Protein AF-A0A0M2U2E8-F1 (afdb_monomer_lite)

pLDDT: mean 71.34, std 23.92, range [21.98, 98.0]

Radius of gyration: 24.18 Å; chains: 1; bounding box: 67×65×49 Å

Structure (mmCIF, N/CA/C/O backbone):
data_AF-A0A0M2U2E8-F1
#
_entry.id   AF-A0A0M2U2E8-F1
#
loop_
_atom_site.group_PDB
_atom_site.id
_atom_site.type_symbol
_atom_site.label_atom_id
_atom_site.label_alt_id
_atom_site.label_comp_id
_atom_site.label_asym_id
_atom_site.label_entity_id
_atom_site.label_seq_id
_atom_site.pdbx_PDB_ins_code
_atom_site.Cartn_x
_atom_site.Cartn_y
_atom_site.Cartn_z
_atom_site.occupancy
_atom_site.B_iso_or_equiv
_atom_site.auth_seq_id
_atom_site.auth_comp_id
_atom_site.auth_asym_id
_atom_site.auth_atom_id
_atom_site.pdbx_PDB_model_num
ATOM 1 N N . MET A 1 1 ? -18.098 -12.322 14.759 1.00 92.44 1 MET A N 1
ATOM 2 C CA . MET A 1 1 ? -17.578 -11.294 15.697 1.00 92.44 1 MET A CA 1
ATOM 3 C C . MET A 1 1 ? -18.062 -11.499 17.134 1.00 92.44 1 MET A C 1
ATOM 5 O O . MET A 1 1 ? -17.217 -11.804 17.961 1.00 92.44 1 MET A O 1
ATOM 9 N N . LYS A 1 2 ? -19.374 -11.442 17.448 1.00 94.94 2 LYS A N 1
ATOM 10 C CA . LYS A 1 2 ? -19.912 -11.640 18.824 1.00 94.94 2 LYS A CA 1
ATOM 11 C C . LYS A 1 2 ? -19.357 -12.870 19.557 1.00 94.94 2 LYS A C 1
ATOM 13 O O . LYS A 1 2 ? -18.902 -12.754 20.687 1.00 94.94 2 LYS A O 1
ATOM 18 N N . PHE A 1 3 ? -19.341 -14.028 18.894 1.00 97.19 3 PHE A N 1
ATOM 19 C CA . PHE A 1 3 ? -18.755 -15.254 19.447 1.00 97.19 3 PHE A CA 1
ATOM 20 C C . PHE A 1 3 ? -17.289 -15.059 19.867 1.00 97.19 3 PHE A C 1
ATOM 22 O O . PHE A 1 3 ? -16.916 -15.429 20.974 1.00 97.19 3 PHE A O 1
ATOM 29 N N . LEU A 1 4 ? -16.474 -14.428 19.015 1.00 97.06 4 LEU A N 1
ATOM 30 C CA . LEU A 1 4 ? -15.054 -14.200 19.290 1.00 97.06 4 LEU A CA 1
ATOM 31 C C . LEU A 1 4 ? -14.836 -13.182 20.418 1.00 97.06 4 LEU A C 1
ATOM 33 O O . LEU A 1 4 ? -13.983 -13.385 21.278 1.00 97.06 4 LEU A O 1
ATOM 37 N N . TYR A 1 5 ? -15.648 -12.126 20.452 1.00 95.75 5 TYR A N 1
ATOM 38 C CA . TYR A 1 5 ? -15.631 -11.136 21.526 1.00 95.75 5 TYR A CA 1
ATOM 39 C C . TYR A 1 5 ? -15.972 -11.771 22.884 1.00 95.75 5 TYR A C 1
ATOM 41 O O . TYR A 1 5 ? -15.207 -11.642 23.836 1.00 95.75 5 TYR A O 1
ATOM 49 N N . ASN A 1 6 ? -17.069 -12.531 22.959 1.00 95.62 6 ASN A N 1
ATOM 50 C CA . ASN A 1 6 ? -17.556 -13.105 24.217 1.00 95.62 6 ASN A CA 1
ATOM 51 C C . ASN A 1 6 ? -16.662 -14.232 24.755 1.00 95.62 6 ASN A C 1
ATOM 5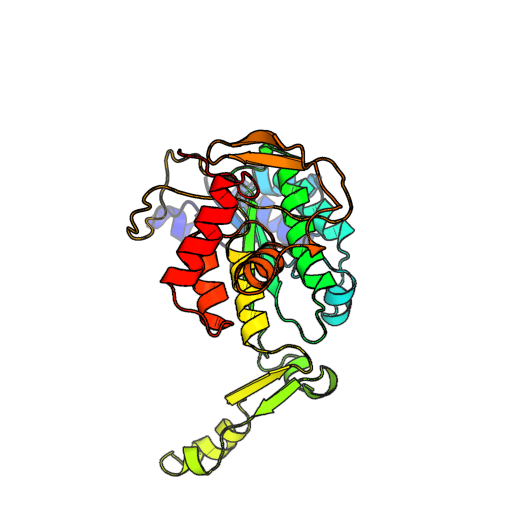3 O O . ASN A 1 6 ? -16.450 -14.313 25.960 1.00 95.62 6 ASN A O 1
ATOM 57 N N . ASN A 1 7 ? -16.144 -15.099 23.878 1.00 98.00 7 ASN A N 1
ATOM 58 C CA . ASN A 1 7 ? -15.404 -16.293 24.304 1.00 98.00 7 ASN A CA 1
ATOM 59 C C . ASN A 1 7 ? -13.894 -16.056 24.430 1.00 98.00 7 ASN A C 1
ATOM 61 O O . ASN A 1 7 ? -13.241 -16.719 25.229 1.00 98.00 7 ASN A O 1
ATOM 65 N N . PHE A 1 8 ? -13.336 -15.114 23.662 1.00 96.94 8 PHE A N 1
ATOM 66 C CA . PHE A 1 8 ? -11.884 -14.913 23.580 1.00 96.94 8 PHE A CA 1
ATOM 67 C C . PHE A 1 8 ? -11.443 -13.477 23.862 1.00 96.94 8 PHE A C 1
ATOM 69 O O . PHE A 1 8 ? -10.251 -13.189 23.798 1.00 96.94 8 PHE A O 1
ATOM 76 N N . ARG A 1 9 ? -12.378 -12.565 24.173 1.00 94.25 9 ARG A N 1
ATOM 77 C CA . ARG A 1 9 ? -12.097 -11.134 24.389 1.00 94.25 9 ARG A CA 1
ATOM 78 C C . ARG A 1 9 ? -11.370 -10.492 23.205 1.00 94.25 9 ARG A C 1
ATOM 80 O O . ARG A 1 9 ? -10.555 -9.592 23.383 1.00 94.25 9 ARG A O 1
ATOM 87 N N . ALA A 1 10 ? -11.665 -10.955 21.990 1.00 94.00 10 ALA A N 1
ATOM 88 C CA . ALA A 1 10 ? -11.146 -10.340 20.778 1.00 94.00 10 ALA A CA 1
ATOM 89 C C . ALA A 1 10 ? -11.735 -8.929 20.629 1.00 94.00 10 ALA A C 1
ATOM 91 O O . ALA A 1 10 ? -12.935 -8.784 20.397 1.00 94.00 10 ALA A O 1
ATOM 92 N N . THR A 1 11 ? -10.898 -7.902 20.774 1.00 91.50 11 THR A N 1
ATOM 93 C CA . THR A 1 11 ? -11.293 -6.483 20.711 1.00 91.50 11 THR A CA 1
ATOM 94 C C . THR A 1 11 ? -10.876 -5.789 19.418 1.00 91.50 11 THR A C 1
ATOM 96 O O . THR A 1 11 ? -11.291 -4.659 19.191 1.00 91.50 11 THR A O 1
ATOM 99 N N . TYR A 1 12 ? -10.100 -6.451 18.556 1.00 96.25 12 TYR A N 1
ATOM 100 C CA . TYR A 1 12 ? -9.727 -5.947 17.236 1.00 96.25 12 TYR A CA 1
ATOM 101 C C . TYR A 1 12 ? -10.009 -6.988 16.151 1.00 96.25 12 TYR A C 1
ATOM 103 O O . TYR A 1 12 ? -9.706 -8.170 16.326 1.00 96.25 12 TYR A O 1
ATOM 111 N N . PHE A 1 13 ? -10.565 -6.539 15.026 1.00 95.56 13 PHE A N 1
ATOM 112 C CA . PHE A 1 13 ? -10.870 -7.372 13.865 1.00 95.56 13 PHE A CA 1
ATOM 113 C C . PHE A 1 13 ? -10.268 -6.766 12.597 1.00 95.56 13 PHE A C 1
ATOM 115 O O . PHE A 1 13 ? -10.645 -5.672 12.182 1.00 95.56 13 PHE A O 1
ATOM 122 N N . HIS A 1 14 ? -9.354 -7.497 11.962 1.00 94.94 14 HIS A N 1
ATOM 123 C CA . HIS A 1 14 ? -8.848 -7.146 10.639 1.00 94.94 14 HIS A CA 1
ATOM 124 C C . HIS A 1 14 ? -9.578 -7.961 9.572 1.00 94.94 14 HIS A C 1
ATOM 126 O O . HIS A 1 14 ? -9.569 -9.192 9.619 1.00 94.94 14 HIS A O 1
ATOM 132 N N . PHE A 1 15 ? -10.203 -7.274 8.625 1.00 94.25 15 PHE A N 1
ATOM 133 C CA . PHE A 1 15 ? -10.871 -7.880 7.484 1.00 94.25 15 PHE A CA 1
ATOM 134 C C . PHE A 1 15 ? -9.869 -8.093 6.351 1.00 94.25 15 PHE A C 1
ATOM 136 O O . PHE A 1 15 ? -9.241 -7.144 5.882 1.00 94.25 15 PHE A O 1
ATOM 143 N N . ALA A 1 16 ? -9.738 -9.350 5.929 1.00 91.69 16 ALA A N 1
ATOM 144 C CA . ALA A 1 16 ? -8.869 -9.766 4.829 1.00 91.69 16 ALA A CA 1
ATOM 145 C C . ALA A 1 16 ? -9.586 -9.761 3.466 1.00 91.69 16 ALA A C 1
ATOM 147 O O . ALA A 1 16 ? -9.011 -10.174 2.459 1.00 91.69 16 ALA A O 1
ATOM 148 N N . ASP A 1 17 ? -10.847 -9.326 3.436 1.00 91.00 17 ASP A N 1
ATOM 149 C CA . ASP A 1 17 ? -11.618 -9.080 2.226 1.00 91.00 17 ASP A CA 1
ATOM 150 C C . ASP A 1 17 ? -10.843 -8.162 1.278 1.00 91.00 17 ASP A C 1
ATOM 152 O O . ASP A 1 17 ? -10.179 -7.218 1.712 1.00 91.00 17 ASP A O 1
ATOM 156 N N . SER A 1 18 ? -10.944 -8.413 -0.030 1.00 85.94 18 SER A N 1
ATOM 157 C CA . SER A 1 18 ? -10.164 -7.658 -1.015 1.00 85.94 18 SER A CA 1
ATOM 158 C C . SER A 1 18 ? -10.434 -6.157 -0.952 1.00 85.94 18 SER A C 1
ATOM 160 O O . SER A 1 18 ? -9.512 -5.380 -1.178 1.00 85.94 18 SER A O 1
ATOM 162 N N . LEU A 1 19 ? -11.680 -5.760 -0.670 1.00 89.19 19 LEU A N 1
ATOM 163 C CA . LEU A 1 19 ? -12.113 -4.375 -0.495 1.00 89.19 19 LEU A CA 1
ATOM 164 C C . LEU A 1 19 ? -13.321 -4.333 0.436 1.00 89.19 19 LEU A C 1
ATOM 166 O O . LEU A 1 19 ? -14.311 -5.008 0.170 1.00 89.19 19 LEU A O 1
ATOM 170 N N . LEU A 1 20 ? -13.279 -3.497 1.470 1.00 90.38 20 LEU A N 1
ATOM 171 C CA . LEU A 1 20 ? -14.440 -3.221 2.323 1.00 90.38 20 LEU A CA 1
ATOM 172 C C . LEU A 1 20 ? -15.395 -2.195 1.696 1.00 90.38 20 LEU A C 1
ATOM 174 O O . LEU A 1 20 ? -16.600 -2.250 1.925 1.00 90.38 20 LEU A O 1
ATOM 178 N N . ASP A 1 21 ? -14.877 -1.272 0.880 1.00 88.31 21 ASP A N 1
ATOM 179 C CA . ASP A 1 21 ? -15.635 -0.211 0.204 1.00 88.31 21 ASP A CA 1
ATOM 180 C C . ASP A 1 21 ? -16.161 -0.621 -1.181 1.00 88.31 21 ASP A C 1
ATOM 182 O O . ASP A 1 21 ? -16.456 0.234 -2.015 1.00 88.31 21 ASP A O 1
ATOM 186 N N . PHE A 1 22 ? -16.314 -1.924 -1.443 1.00 89.19 22 PHE A N 1
ATOM 187 C CA . PHE A 1 22 ? -16.848 -2.416 -2.719 1.00 89.19 22 PHE A CA 1
ATOM 188 C C . PHE A 1 22 ? -18.317 -2.016 -2.951 1.00 89.19 22 PHE A C 1
ATOM 190 O O . PHE A 1 22 ? -18.746 -1.879 -4.095 1.00 89.19 22 PHE A O 1
ATOM 197 N N . SER A 1 23 ? -19.086 -1.841 -1.871 1.00 89.75 23 SER A N 1
ATOM 198 C CA . SER A 1 23 ? -20.484 -1.413 -1.894 1.00 89.75 23 SER A CA 1
ATOM 199 C C . SER A 1 23 ? -20.761 -0.489 -0.716 1.00 89.75 23 SER A C 1
ATOM 201 O O . SER A 1 23 ? -20.705 -0.903 0.444 1.00 89.75 23 SER A O 1
ATOM 203 N N . SER A 1 24 ? -21.105 0.768 -1.008 1.00 87.06 24 SER A N 1
ATOM 204 C CA . SER A 1 24 ? -21.461 1.738 0.031 1.00 87.06 24 SER A CA 1
ATOM 205 C C . SER A 1 24 ? -22.698 1.307 0.815 1.00 87.06 24 SER A C 1
ATOM 207 O O . SER A 1 24 ? -22.756 1.546 2.014 1.00 87.06 24 SER A O 1
ATOM 209 N N . GLN A 1 25 ? -23.667 0.648 0.170 1.00 91.00 25 GLN A N 1
ATOM 210 C CA . GLN A 1 25 ? -24.859 0.146 0.854 1.00 91.00 25 GLN A CA 1
ATOM 211 C C . GLN A 1 25 ? -24.491 -0.941 1.867 1.00 91.00 25 GLN A C 1
ATOM 213 O O . GLN A 1 25 ? -24.828 -0.815 3.041 1.00 91.00 25 GLN A O 1
ATOM 218 N N . TRP A 1 26 ? -23.746 -1.962 1.432 1.00 93.19 26 TRP A N 1
ATOM 219 C CA . TRP A 1 26 ? -23.330 -3.056 2.311 1.00 93.19 26 TRP A CA 1
ATOM 220 C C . TRP A 1 26 ? -22.505 -2.540 3.492 1.00 93.19 26 TRP A C 1
ATOM 222 O O . TRP A 1 26 ? -22.758 -2.907 4.637 1.00 93.19 26 TRP A O 1
ATOM 232 N N . LEU A 1 27 ? -21.554 -1.640 3.227 1.00 93.81 27 LEU A N 1
ATOM 233 C CA . LEU A 1 27 ? -20.696 -1.076 4.264 1.00 93.81 27 LEU A CA 1
ATOM 234 C C . LEU A 1 27 ? -21.506 -0.271 5.292 1.00 93.81 27 LEU A C 1
ATOM 236 O O . LEU A 1 27 ? -21.239 -0.358 6.487 1.00 93.81 27 LEU A O 1
ATOM 240 N N . MET A 1 28 ? -22.518 0.479 4.850 1.00 93.06 28 MET A N 1
ATOM 241 C CA . MET A 1 28 ? -23.399 1.239 5.741 1.00 93.06 28 MET A CA 1
ATOM 242 C C . MET A 1 28 ? -24.289 0.328 6.591 1.00 93.06 28 MET A C 1
ATOM 244 O O . MET A 1 28 ? -24.384 0.540 7.799 1.00 93.06 28 MET A O 1
ATOM 248 N N . GLU A 1 29 ? -24.875 -0.715 5.998 1.00 95.75 29 GLU A N 1
ATOM 249 C CA . GLU A 1 29 ? -25.641 -1.731 6.732 1.00 95.75 29 GLU A CA 1
ATOM 250 C C . GLU A 1 29 ? -24.761 -2.449 7.768 1.00 95.75 29 GLU A C 1
ATOM 252 O O . GLU A 1 29 ? -25.159 -2.630 8.920 1.00 95.75 29 GLU A O 1
ATOM 257 N N . PHE A 1 30 ? -23.527 -2.793 7.393 1.00 95.31 30 PHE A N 1
ATOM 258 C CA . PHE A 1 30 ? -22.552 -3.398 8.294 1.00 95.31 30 PHE A CA 1
ATOM 259 C C . PHE A 1 30 ? -22.206 -2.478 9.477 1.00 95.31 30 PHE A C 1
ATOM 261 O O . PHE A 1 30 ? -22.231 -2.919 10.628 1.00 95.31 30 PHE A O 1
ATOM 268 N N . ILE A 1 31 ? -21.950 -1.190 9.220 1.00 95.75 31 ILE A N 1
ATOM 269 C CA . ILE A 1 31 ? -21.708 -0.171 10.255 1.00 95.75 31 ILE A CA 1
ATOM 270 C C . ILE A 1 31 ? -22.901 -0.072 11.219 1.00 95.75 31 ILE A C 1
ATOM 272 O O . ILE A 1 31 ? -22.708 -0.034 12.436 1.00 95.75 31 ILE A O 1
ATOM 276 N N . ASP A 1 32 ? -24.131 -0.068 10.706 1.00 96.06 32 ASP A N 1
ATOM 277 C CA . ASP A 1 32 ? -25.341 0.052 11.529 1.00 96.06 32 ASP A CA 1
ATOM 278 C C . ASP A 1 32 ? -25.572 -1.200 12.398 1.00 96.06 32 ASP A C 1
ATOM 280 O O . ASP A 1 32 ? -25.939 -1.104 13.579 1.00 96.06 32 ASP A O 1
ATOM 284 N N . LEU A 1 33 ? -25.253 -2.386 11.873 1.00 96.38 33 LEU A N 1
ATOM 285 C CA . LEU A 1 33 ? -25.256 -3.633 12.640 1.00 96.38 33 LEU A CA 1
ATOM 286 C C . LEU A 1 33 ? -24.176 -3.654 13.729 1.00 96.38 33 LEU A C 1
ATOM 288 O O . LEU A 1 33 ? -24.442 -4.105 14.845 1.00 96.38 33 LEU A O 1
ATOM 292 N N . LEU A 1 34 ? -22.974 -3.139 13.453 1.00 95.50 34 LEU A N 1
ATOM 293 C CA . LEU A 1 34 ? -21.927 -3.019 14.469 1.00 95.50 34 LEU A CA 1
ATOM 294 C C . LEU A 1 34 ? -22.365 -2.099 15.609 1.00 95.50 34 LEU A C 1
ATOM 296 O O . LEU A 1 34 ? -22.265 -2.488 16.774 1.00 95.50 34 LEU A O 1
ATOM 300 N N . LYS A 1 35 ? -22.929 -0.931 15.291 1.00 94.12 35 LYS A N 1
ATOM 301 C CA . LYS A 1 35 ? -23.403 0.023 16.304 1.00 94.12 35 LYS A CA 1
ATOM 302 C C . LYS A 1 35 ? -24.540 -0.546 17.150 1.00 94.12 35 LYS A C 1
ATOM 304 O O . LYS A 1 35 ? -24.498 -0.427 18.369 1.00 94.12 35 LYS A O 1
ATOM 309 N N . SER A 1 36 ? -25.513 -1.222 16.537 1.00 95.81 36 SER A N 1
ATOM 310 C CA . SER A 1 36 ? -26.619 -1.854 17.278 1.00 95.81 36 SER A CA 1
ATOM 311 C C . SER A 1 36 ? -26.186 -3.072 18.103 1.00 95.81 36 SER A C 1
ATOM 313 O O . SER A 1 36 ? -26.890 -3.483 19.025 1.00 95.81 36 SER A O 1
ATOM 315 N N . SER A 1 37 ? -25.018 -3.655 17.814 1.00 93.69 37 SER A N 1
ATOM 316 C CA . SER A 1 37 ? -24.506 -4.810 18.552 1.00 93.69 37 SER A CA 1
ATOM 317 C C . SER A 1 37 ? -23.943 -4.486 19.940 1.00 93.69 37 SER A C 1
ATOM 319 O O . SER A 1 37 ? -23.747 -5.424 20.714 1.00 93.69 37 SER A O 1
ATOM 321 N N . ASN A 1 38 ? -23.685 -3.205 20.249 1.00 87.69 38 ASN A N 1
ATOM 322 C CA . ASN A 1 38 ? -23.028 -2.735 21.480 1.00 87.69 38 ASN A CA 1
ATOM 323 C C . ASN A 1 38 ? -21.683 -3.429 21.783 1.00 87.69 38 ASN A C 1
ATOM 325 O O . ASN A 1 38 ? -21.274 -3.548 22.938 1.00 87.69 38 ASN A O 1
ATOM 329 N N . LEU A 1 39 ? -20.983 -3.905 20.749 1.00 92.56 39 LEU A N 1
ATOM 330 C CA . LEU A 1 39 ? -19.640 -4.456 20.888 1.00 92.56 39 LEU A CA 1
ATOM 331 C C . LEU A 1 39 ? -18.618 -3.318 20.990 1.00 92.56 39 LEU A C 1
ATOM 333 O O . LEU A 1 39 ? -18.520 -2.493 20.086 1.00 92.56 39 LEU A O 1
ATOM 337 N N . ASN A 1 40 ? -17.817 -3.305 22.058 1.00 92.19 40 ASN A N 1
ATOM 338 C CA . ASN A 1 40 ? -16.676 -2.394 22.171 1.00 92.19 40 ASN A CA 1
ATOM 339 C C . ASN A 1 40 ? -15.463 -2.987 21.441 1.00 92.19 40 ASN A C 1
ATOM 341 O O . ASN A 1 40 ? -14.650 -3.693 22.046 1.00 92.19 40 ASN A O 1
ATOM 345 N N . ILE A 1 41 ? -15.400 -2.768 20.130 1.00 93.06 41 ILE A N 1
ATOM 346 C CA . ILE A 1 41 ? -14.378 -3.332 19.249 1.00 93.06 41 ILE A CA 1
ATOM 347 C C . ILE A 1 41 ? -13.791 -2.270 18.325 1.00 93.06 41 ILE A C 1
ATOM 349 O O . ILE A 1 41 ? -14.446 -1.292 17.971 1.00 93.06 41 ILE A O 1
ATOM 353 N N . LEU A 1 42 ? -12.566 -2.525 17.891 1.00 96.25 42 LEU A N 1
ATOM 354 C CA . LEU A 1 42 ? -11.899 -1.820 16.814 1.00 96.25 42 LEU A CA 1
ATOM 355 C C . LEU A 1 42 ? -11.835 -2.706 15.571 1.00 96.25 42 LEU A C 1
ATOM 357 O O . LEU A 1 42 ? -11.797 -3.937 15.671 1.00 96.25 42 LEU A O 1
ATOM 361 N N . TRP A 1 43 ? -11.804 -2.099 14.391 1.00 95.88 43 TRP A N 1
ATOM 362 C CA . TRP A 1 43 ? -11.664 -2.852 13.151 1.00 95.88 43 TRP A CA 1
ATOM 363 C C . TRP A 1 43 ? -10.965 -2.070 12.043 1.00 95.88 43 TRP A C 1
ATOM 365 O O . TRP A 1 43 ? -10.805 -0.849 12.098 1.00 95.88 43 TRP A O 1
ATOM 375 N N . GLY A 1 44 ? -10.510 -2.818 11.044 1.00 95.56 44 GLY A N 1
ATOM 376 C CA . GLY A 1 44 ? -9.812 -2.289 9.884 1.00 95.56 44 GLY A CA 1
ATOM 377 C C . GLY A 1 44 ? -9.740 -3.297 8.747 1.00 95.56 44 GLY A C 1
ATOM 378 O O . GLY A 1 44 ? -10.104 -4.458 8.921 1.00 95.56 44 GLY A O 1
ATOM 379 N N . GLY A 1 45 ? -9.249 -2.872 7.590 1.00 94.56 45 GLY A N 1
ATOM 380 C CA . GLY A 1 45 ? -9.088 -3.743 6.425 1.00 94.56 45 GLY A CA 1
ATOM 381 C C . GLY A 1 45 ? -8.616 -2.980 5.195 1.00 94.56 45 GLY A C 1
ATOM 382 O O . GLY A 1 45 ? -8.033 -1.901 5.313 1.00 94.56 45 GLY A O 1
ATOM 383 N N . TYR A 1 46 ? -8.869 -3.542 4.019 1.00 94.38 46 TYR A N 1
ATOM 384 C CA . TYR A 1 46 ? -8.453 -2.958 2.747 1.00 94.38 46 TYR A CA 1
ATOM 385 C C . TYR A 1 46 ? -9.528 -2.034 2.169 1.00 94.38 46 TYR A C 1
ATOM 387 O O . TYR A 1 46 ? -10.712 -2.378 2.142 1.00 94.38 46 TYR A O 1
ATOM 395 N N . LEU A 1 47 ? -9.106 -0.873 1.670 1.00 91.44 47 LEU A N 1
ATOM 396 C CA . LEU A 1 47 ? -9.958 0.083 0.964 1.00 91.44 47 LEU A CA 1
ATOM 397 C C . LEU A 1 47 ? -9.354 0.425 -0.402 1.00 91.44 47 LEU A C 1
ATOM 399 O O . LEU A 1 47 ? -8.134 0.514 -0.562 1.00 91.44 47 LEU A O 1
ATOM 403 N N . ARG A 1 48 ? -10.216 0.676 -1.392 1.00 83.50 48 ARG A N 1
ATOM 404 C CA . ARG A 1 48 ? -9.805 1.223 -2.695 1.00 83.50 48 ARG A CA 1
ATOM 405 C C . ARG A 1 48 ? -9.573 2.730 -2.614 1.00 83.50 48 ARG A C 1
ATOM 407 O O . ARG A 1 48 ? -8.827 3.273 -3.424 1.00 83.50 48 ARG A O 1
ATOM 414 N N . GLY A 1 49 ? -10.208 3.395 -1.647 1.00 73.19 49 GLY A N 1
ATOM 415 C CA . GLY A 1 49 ? -10.028 4.820 -1.387 1.00 73.19 49 GLY A CA 1
ATOM 416 C C . GLY A 1 49 ? -11.153 5.704 -1.926 1.00 73.19 49 GLY A C 1
ATOM 417 O O . GLY A 1 49 ? -10.936 6.882 -2.193 1.00 73.19 49 GLY A O 1
ATOM 418 N N . HIS A 1 50 ? -12.363 5.171 -2.118 1.00 76.31 50 HIS A N 1
ATOM 419 C CA . HIS A 1 50 ? -13.550 5.989 -2.423 1.00 76.31 50 HIS A CA 1
ATOM 420 C C . HIS A 1 50 ? -14.274 6.422 -1.140 1.00 76.31 50 HIS A C 1
ATOM 422 O O . HIS A 1 50 ? -15.501 6.394 -1.057 1.00 76.31 50 HIS A O 1
ATOM 428 N N . VAL A 1 51 ? -13.511 6.807 -0.115 1.00 79.31 51 VAL A N 1
ATOM 429 C CA . VAL A 1 51 ? -14.060 7.171 1.192 1.00 79.31 51 VAL A CA 1
ATOM 430 C C . VAL A 1 51 ? -14.065 8.686 1.340 1.00 79.31 51 VAL A C 1
ATOM 432 O O . VAL A 1 51 ? -13.031 9.306 1.559 1.00 79.31 51 VAL A O 1
ATOM 435 N N . GLY A 1 52 ? -15.252 9.281 1.219 1.00 83.12 52 GLY A N 1
ATOM 436 C CA . GLY A 1 52 ? -15.476 10.683 1.573 1.00 83.12 52 GLY A CA 1
ATOM 437 C C . GLY A 1 52 ? -15.636 10.877 3.085 1.00 83.12 52 GLY A C 1
ATOM 438 O O . GLY A 1 52 ? -15.941 9.929 3.813 1.00 83.12 52 GLY A O 1
ATOM 439 N N . ALA A 1 53 ? -15.511 12.125 3.548 1.00 85.62 53 ALA A N 1
ATOM 440 C CA . ALA A 1 53 ? -15.528 12.484 4.972 1.00 85.62 53 ALA A CA 1
ATOM 441 C C . ALA A 1 53 ? -16.732 11.903 5.741 1.00 85.62 53 ALA A C 1
ATOM 443 O O . ALA A 1 53 ? -16.562 11.250 6.764 1.00 85.62 53 ALA A O 1
ATOM 444 N N . ARG A 1 54 ? -17.950 12.024 5.190 1.00 89.19 54 ARG A N 1
ATOM 445 C CA . ARG A 1 54 ? -19.179 11.524 5.834 1.00 89.19 54 ARG A CA 1
ATOM 446 C C . ARG A 1 54 ? -19.162 10.013 6.093 1.00 89.19 54 ARG A C 1
ATOM 448 O O . ARG A 1 54 ? -19.695 9.558 7.105 1.00 89.19 54 ARG A O 1
ATOM 455 N N . LEU A 1 55 ? -18.610 9.229 5.164 1.00 90.12 55 LEU A N 1
ATOM 456 C CA . LEU A 1 55 ? -18.497 7.780 5.332 1.00 90.12 55 LEU A CA 1
ATOM 457 C C . LEU A 1 55 ? -17.404 7.450 6.352 1.00 90.12 55 LEU A C 1
ATOM 459 O O . LEU A 1 55 ? -17.632 6.612 7.221 1.00 90.12 55 LEU A O 1
ATOM 463 N N . ALA A 1 56 ? -16.269 8.150 6.297 1.00 91.31 56 ALA A N 1
ATOM 464 C CA . ALA A 1 56 ? -15.194 7.983 7.269 1.00 91.31 56 ALA A CA 1
ATOM 465 C C . ALA A 1 56 ? -15.680 8.251 8.705 1.00 91.31 56 ALA A C 1
ATOM 467 O O . ALA A 1 56 ? -15.464 7.417 9.581 1.00 91.31 56 ALA A O 1
ATOM 468 N N . ASP A 1 57 ? -16.436 9.329 8.935 1.00 92.75 57 ASP A N 1
ATOM 469 C CA . ASP A 1 57 ? -17.015 9.648 10.248 1.00 92.75 57 ASP A CA 1
ATOM 470 C C . ASP A 1 57 ? -17.938 8.535 10.761 1.00 92.75 57 ASP A C 1
ATOM 472 O O . ASP A 1 57 ? -17.887 8.139 11.929 1.00 92.75 57 ASP A O 1
ATOM 476 N N . ARG A 1 58 ? -18.777 7.978 9.875 1.00 93.81 58 ARG A N 1
ATOM 477 C CA . ARG A 1 58 ? -19.654 6.844 10.204 1.00 93.81 58 ARG A CA 1
ATOM 478 C C . ARG A 1 58 ? -18.839 5.616 10.601 1.00 93.81 58 ARG A C 1
ATOM 480 O O . ARG A 1 58 ? -19.154 5.011 11.627 1.00 93.81 58 ARG A O 1
ATOM 487 N N . MET A 1 59 ? -17.800 5.286 9.834 1.00 95.25 59 MET A N 1
ATOM 488 C CA . MET A 1 59 ? -16.891 4.169 10.102 1.00 95.25 59 MET A CA 1
ATOM 489 C C . MET A 1 59 ? -16.177 4.339 11.450 1.00 95.25 59 MET A C 1
ATOM 491 O O . MET A 1 59 ? -16.199 3.424 12.273 1.00 95.25 59 MET A O 1
ATOM 495 N N . ILE A 1 60 ? -15.621 5.524 11.721 1.00 95.44 60 ILE A N 1
ATOM 496 C CA . ILE A 1 60 ? -14.947 5.854 12.988 1.00 95.44 60 ILE A CA 1
ATOM 497 C C . ILE A 1 60 ? -15.916 5.714 14.162 1.00 95.44 60 ILE A C 1
ATOM 499 O O . ILE A 1 60 ? -15.581 5.087 15.166 1.00 95.44 60 ILE A O 1
ATOM 503 N N . SER A 1 61 ? -17.154 6.206 14.020 1.00 94.44 61 SER A N 1
ATOM 504 C CA . SER A 1 61 ? -18.188 6.075 15.060 1.00 94.44 61 SER A CA 1
ATOM 505 C C . SER A 1 61 ? -18.570 4.622 15.382 1.00 94.44 61 SER A C 1
ATOM 507 O O . SER A 1 61 ? -19.234 4.374 16.386 1.00 94.44 61 SER A O 1
ATOM 509 N N . ALA A 1 62 ? -18.177 3.673 14.528 1.00 95.75 62 ALA A N 1
ATOM 510 C CA . ALA A 1 62 ? -18.363 2.238 14.702 1.00 95.75 62 ALA A CA 1
ATOM 511 C C . ALA A 1 62 ? -17.047 1.489 14.988 1.00 95.75 62 ALA A C 1
ATOM 513 O O . ALA A 1 62 ? -17.006 0.269 14.853 1.00 95.75 62 ALA A O 1
ATOM 514 N N . GLY A 1 63 ? -15.971 2.194 15.356 1.00 95.50 63 GLY A N 1
ATOM 515 C CA . GLY A 1 63 ? -14.695 1.598 15.765 1.00 95.50 63 GLY A CA 1
ATOM 516 C C . GLY A 1 63 ? -13.681 1.370 14.640 1.00 95.50 63 GLY A C 1
ATOM 517 O O . GLY A 1 63 ? -12.693 0.669 14.855 1.00 95.50 63 GLY A O 1
ATOM 518 N N . PHE A 1 64 ? -13.885 1.927 13.442 1.00 96.06 64 PHE A N 1
ATOM 519 C CA . PHE A 1 64 ? -12.881 1.834 12.381 1.00 96.06 64 PHE A CA 1
ATOM 520 C C . PHE A 1 64 ? -11.654 2.676 12.729 1.00 96.06 64 PHE A C 1
ATOM 522 O O . PHE A 1 64 ? -11.771 3.883 12.938 1.00 96.06 64 PHE A O 1
ATOM 529 N N . CYS A 1 65 ? -10.480 2.049 12.781 1.00 93.12 65 CYS A N 1
ATOM 530 C CA . CYS A 1 65 ? -9.262 2.712 13.253 1.00 93.12 65 CYS A CA 1
ATOM 531 C C . CYS A 1 65 ? -8.031 2.470 12.377 1.00 93.12 65 CYS A C 1
ATOM 533 O O . CYS A 1 65 ? -6.997 3.094 12.608 1.00 93.12 65 CYS A O 1
ATOM 535 N N . ARG A 1 66 ? -8.093 1.554 11.401 1.00 93.94 66 ARG A N 1
ATOM 536 C CA . ARG A 1 66 ? -6.953 1.246 10.530 1.00 93.94 66 ARG A CA 1
ATOM 537 C C . ARG A 1 66 ? -7.394 0.838 9.133 1.00 93.94 66 ARG A C 1
ATOM 539 O O . ARG A 1 66 ? -8.354 0.092 8.980 1.00 93.94 66 ARG A O 1
ATOM 546 N N . THR A 1 67 ? -6.646 1.257 8.122 1.00 94.88 67 THR A N 1
ATOM 547 C CA . THR A 1 67 ? -6.857 0.820 6.745 1.00 94.88 67 THR A CA 1
ATOM 548 C C . THR A 1 67 ? -5.553 0.591 6.006 1.00 94.88 67 THR A C 1
ATOM 550 O O . THR A 1 67 ? -4.556 1.250 6.281 1.00 94.88 67 THR A O 1
ATOM 553 N N . THR A 1 68 ? -5.598 -0.279 5.001 1.00 94.19 68 THR A N 1
ATOM 554 C CA . THR A 1 68 ? -4.573 -0.362 3.960 1.00 94.19 68 THR A CA 1
ATOM 555 C C . THR A 1 68 ? -5.164 0.079 2.621 1.00 94.19 68 THR A C 1
ATOM 557 O O . THR A 1 68 ? -6.225 -0.401 2.224 1.00 94.19 68 THR A O 1
ATOM 560 N N . LEU A 1 69 ? -4.499 1.003 1.929 1.00 94.00 69 LEU A N 1
ATOM 561 C CA . LEU A 1 69 ? -4.906 1.533 0.629 1.00 94.00 69 LEU A CA 1
ATOM 562 C C . LEU A 1 69 ? -4.052 0.940 -0.490 1.00 94.00 69 LEU A C 1
ATOM 564 O O . LEU A 1 69 ? -2.824 0.985 -0.435 1.00 94.00 69 LEU A O 1
ATOM 568 N N . GLY A 1 70 ? -4.702 0.436 -1.538 1.00 92.19 70 GLY A N 1
ATOM 569 C CA . GLY A 1 70 ? -4.042 -0.016 -2.769 1.00 92.19 70 GLY A CA 1
ATOM 570 C C . GLY A 1 70 ? -3.647 1.144 -3.686 1.00 92.19 70 GLY A C 1
ATOM 571 O O . GLY A 1 70 ? -4.242 1.293 -4.756 1.00 92.19 70 GLY A O 1
ATOM 572 N N . VAL A 1 71 ? -2.690 1.972 -3.247 1.00 94.50 71 VAL A N 1
ATOM 573 C CA . VAL A 1 71 ? -2.154 3.113 -4.017 1.00 94.50 71 VAL A CA 1
ATOM 574 C C . VAL A 1 71 ? -1.316 2.624 -5.197 1.00 94.50 71 VAL A C 1
ATOM 576 O O . VAL A 1 71 ? -1.448 3.146 -6.296 1.00 94.50 71 VAL A O 1
ATOM 579 N N . GLU A 1 72 ? -0.508 1.592 -4.972 1.00 95.56 72 GLU A N 1
ATOM 580 C CA . GLU A 1 72 ? 0.485 0.968 -5.855 1.00 95.56 72 GLU A CA 1
ATOM 581 C C . GLU A 1 72 ? 1.626 1.870 -6.338 1.00 95.56 72 GLU A C 1
ATOM 583 O O . GLU A 1 72 ? 2.772 1.440 -6.319 1.00 95.56 72 GLU A O 1
ATOM 588 N N . SER A 1 73 ? 1.350 3.100 -6.764 1.00 96.25 73 SER A N 1
ATOM 589 C CA . SER A 1 73 ? 2.353 4.051 -7.250 1.00 96.25 73 SER A CA 1
ATOM 590 C C . SER A 1 73 ? 1.833 5.487 -7.133 1.00 96.25 73 SER A C 1
ATOM 592 O O . SER A 1 73 ? 0.623 5.717 -7.206 1.00 96.25 73 SER A O 1
ATOM 594 N N . PHE A 1 74 ? 2.737 6.463 -6.988 1.00 94.31 74 PHE A N 1
ATOM 595 C CA . PHE A 1 74 ? 2.411 7.881 -7.194 1.00 94.31 74 PHE A CA 1
ATOM 596 C C . PHE A 1 74 ? 2.919 8.405 -8.549 1.00 94.31 74 PHE A C 1
ATOM 598 O O . PHE A 1 74 ? 3.206 9.591 -8.682 1.00 94.31 74 PHE A O 1
ATOM 605 N N . SER A 1 75 ? 2.979 7.538 -9.566 1.00 95.50 75 SER A N 1
ATOM 606 C CA . SER A 1 75 ? 3.140 7.908 -10.976 1.00 95.50 75 SER A CA 1
ATOM 607 C C . SER A 1 75 ? 1.889 7.534 -11.781 1.00 95.50 75 SER A C 1
ATOM 609 O O . SER A 1 75 ? 1.530 6.360 -11.886 1.00 95.50 75 SER A O 1
ATOM 611 N N . ASP A 1 76 ? 1.240 8.521 -12.413 1.00 96.88 76 ASP A N 1
ATOM 612 C CA . ASP A 1 76 ? 0.093 8.276 -13.303 1.00 96.88 76 ASP A CA 1
ATOM 613 C C . ASP A 1 76 ? 0.485 7.414 -14.516 1.00 96.88 76 ASP A C 1
ATOM 615 O O . ASP A 1 76 ? -0.340 6.658 -15.035 1.00 96.88 76 ASP A O 1
ATOM 619 N N . HIS A 1 77 ? 1.752 7.476 -14.947 1.00 96.50 77 HIS A N 1
ATOM 620 C CA . HIS A 1 77 ? 2.286 6.615 -15.999 1.00 96.50 77 HIS A CA 1
ATOM 621 C C . HIS A 1 77 ? 2.230 5.138 -15.576 1.00 96.50 77 HIS A C 1
ATOM 623 O O . HIS A 1 77 ? 1.648 4.313 -16.288 1.00 96.50 77 HIS A O 1
ATOM 629 N N . VAL A 1 78 ? 2.729 4.812 -14.380 1.00 96.62 78 VAL A N 1
ATOM 630 C CA . VAL A 1 78 ? 2.698 3.444 -13.833 1.00 96.62 78 VAL A CA 1
ATOM 631 C C . VAL A 1 78 ? 1.272 2.989 -13.529 1.00 96.62 78 VAL A C 1
ATOM 633 O O . VAL A 1 78 ? 0.887 1.882 -13.911 1.00 96.62 78 VAL A O 1
ATOM 636 N N . LEU A 1 79 ? 0.449 3.845 -12.916 1.00 96.69 79 LEU A N 1
ATOM 637 C CA . LEU A 1 79 ? -0.955 3.536 -12.624 1.00 96.69 79 LEU A CA 1
ATOM 638 C C . LEU A 1 79 ? -1.742 3.194 -13.895 1.00 96.69 79 LEU A C 1
ATOM 640 O O . LEU A 1 79 ? -2.528 2.242 -13.900 1.00 96.69 79 LEU A O 1
ATOM 644 N N . LYS A 1 80 ? -1.491 3.911 -14.997 1.00 96.31 80 LYS A N 1
ATOM 645 C CA . LYS A 1 80 ? -2.097 3.617 -16.299 1.00 96.31 80 LYS A CA 1
ATOM 646 C C . LYS A 1 80 ? -1.664 2.253 -16.839 1.00 96.31 80 LYS A C 1
ATOM 648 O O . LYS A 1 80 ? -2.520 1.509 -17.314 1.00 96.31 80 LYS A O 1
ATOM 653 N N . MET A 1 81 ? -0.381 1.895 -16.740 1.00 94.75 81 MET A N 1
ATOM 654 C CA . MET A 1 81 ? 0.100 0.568 -17.157 1.00 94.75 81 MET A CA 1
ATOM 655 C C . MET A 1 81 ? -0.488 -0.566 -16.302 1.00 94.75 81 MET A C 1
ATOM 657 O O . MET A 1 81 ? -0.788 -1.642 -16.819 1.00 94.75 81 MET A O 1
ATOM 661 N N . MET A 1 82 ? -0.730 -0.311 -15.012 1.00 94.31 82 MET A N 1
ATOM 662 C CA . MET A 1 82 ? -1.437 -1.226 -14.107 1.00 94.31 82 MET A CA 1
ATOM 663 C C . MET A 1 82 ? -2.957 -1.278 -14.341 1.00 94.31 82 MET A C 1
ATOM 665 O O . MET A 1 82 ? -3.646 -2.059 -13.684 1.00 94.31 82 MET A O 1
ATOM 669 N N . VAL A 1 83 ? -3.500 -0.451 -15.245 1.00 93.69 83 VAL A N 1
ATOM 670 C CA . VAL A 1 83 ? -4.946 -0.292 -15.481 1.00 93.69 83 VAL A CA 1
ATOM 671 C C . VAL A 1 83 ? -5.683 0.090 -14.188 1.00 93.69 83 VAL A C 1
ATOM 673 O O . VAL A 1 83 ? -6.782 -0.380 -13.885 1.00 93.69 83 VAL A O 1
ATOM 676 N N . LYS A 1 84 ? -5.063 0.951 -13.374 1.00 91.38 84 LYS A N 1
ATOM 677 C CA . LYS A 1 84 ? -5.693 1.488 -12.169 1.00 91.38 84 LYS A CA 1
ATOM 678 C C . LYS A 1 84 ? -6.650 2.613 -12.535 1.00 91.38 84 LYS A C 1
ATOM 680 O O . LYS A 1 84 ? -6.304 3.551 -13.241 1.00 91.38 84 LYS A O 1
ATOM 685 N N . GLY A 1 85 ? -7.864 2.536 -11.998 1.00 88.81 85 GLY A N 1
ATOM 686 C CA . GLY A 1 85 ? -8.912 3.542 -12.194 1.00 88.81 85 GLY A CA 1
ATOM 687 C C . GLY A 1 85 ? -8.788 4.773 -11.290 1.00 88.81 85 GLY A C 1
ATOM 688 O O . GLY A 1 85 ? -9.809 5.379 -10.981 1.00 88.81 85 GLY A O 1
ATOM 689 N N . ARG A 1 86 ? -7.585 5.096 -10.799 1.00 90.44 86 ARG A N 1
ATOM 690 C CA . ARG A 1 86 ? -7.330 6.236 -9.906 1.00 90.44 86 ARG A CA 1
ATOM 691 C C . ARG A 1 86 ? -6.088 6.990 -10.350 1.00 90.44 86 ARG A C 1
ATOM 693 O O . ARG A 1 86 ? -5.130 6.354 -10.778 1.00 90.44 86 ARG A O 1
ATOM 700 N N . SER A 1 87 ? -6.110 8.312 -10.201 1.00 93.62 87 SER A N 1
ATOM 701 C CA . SER A 1 87 ? -4.939 9.162 -10.415 1.00 93.62 87 SER A CA 1
ATOM 702 C C . SER A 1 87 ? -4.131 9.374 -9.137 1.00 93.62 87 SER A C 1
ATOM 704 O O . SER A 1 87 ? -4.627 9.201 -8.017 1.00 93.62 87 SER A O 1
ATOM 706 N N . VAL A 1 88 ? -2.893 9.832 -9.305 1.00 94.12 88 VAL A N 1
ATOM 707 C CA . VAL A 1 88 ? -2.009 10.250 -8.207 1.00 94.12 88 VAL A CA 1
ATOM 708 C C . VAL A 1 88 ? -2.688 11.284 -7.310 1.00 94.12 88 VAL A C 1
ATOM 710 O O . VAL A 1 88 ? -2.701 11.125 -6.089 1.00 94.12 88 VAL A O 1
ATOM 713 N N . ALA A 1 89 ? -3.322 12.301 -7.901 1.00 93.81 89 ALA A N 1
ATOM 714 C CA . ALA A 1 89 ? -4.016 13.353 -7.157 1.00 93.81 89 ALA A CA 1
ATOM 715 C C . ALA A 1 89 ? -5.138 12.794 -6.263 1.00 93.81 89 ALA A C 1
ATOM 717 O O . ALA A 1 89 ? -5.228 13.146 -5.089 1.00 93.81 89 ALA A O 1
ATOM 718 N N . GLN A 1 90 ? -5.942 11.861 -6.785 1.00 92.50 90 GLN A N 1
ATOM 719 C CA . GLN A 1 90 ? -7.016 11.213 -6.025 1.00 92.50 90 GLN A CA 1
ATOM 720 C C . GLN A 1 90 ? -6.479 10.327 -4.894 1.00 92.50 90 GLN A C 1
ATOM 722 O O . GLN A 1 90 ? -7.114 10.203 -3.842 1.00 92.50 90 GLN A O 1
ATOM 727 N N . ASN A 1 91 ? -5.335 9.670 -5.101 1.00 93.50 91 ASN A N 1
ATOM 728 C CA . ASN A 1 91 ? -4.678 8.879 -4.061 1.00 93.50 91 ASN A CA 1
ATOM 729 C C . ASN A 1 91 ? -4.140 9.782 -2.942 1.00 93.50 91 ASN A C 1
ATOM 731 O O . ASN A 1 91 ? -4.429 9.527 -1.776 1.00 93.50 91 ASN A O 1
ATOM 735 N N . ILE A 1 92 ? -3.445 10.868 -3.293 1.00 91.62 92 ILE A N 1
ATOM 736 C CA . ILE A 1 92 ? -2.952 11.891 -2.354 1.00 91.62 92 ILE A CA 1
ATOM 737 C C . ILE A 1 92 ? -4.100 12.467 -1.520 1.00 91.62 92 ILE A C 1
ATOM 739 O O . ILE A 1 92 ? -4.000 12.527 -0.296 1.00 91.62 92 ILE A O 1
ATOM 743 N N . GLU A 1 93 ? -5.196 12.868 -2.168 1.00 91.56 93 GLU A N 1
ATOM 744 C CA . GLU A 1 93 ? -6.367 13.437 -1.496 1.00 91.56 93 GLU A CA 1
ATOM 745 C C . GLU A 1 93 ? -6.955 12.458 -0.475 1.00 91.56 93 GLU A C 1
ATOM 747 O O . GLU A 1 93 ? -7.217 12.828 0.668 1.00 91.56 93 GLU A O 1
ATOM 752 N N . THR A 1 94 ? -7.096 11.189 -0.860 1.00 91.50 94 THR A N 1
ATOM 753 C CA . THR A 1 94 ? -7.651 10.151 0.017 1.00 91.50 94 THR A CA 1
ATOM 754 C C . THR A 1 94 ? -6.738 9.857 1.202 1.00 91.50 94 THR A C 1
ATOM 756 O O . THR A 1 94 ? -7.211 9.764 2.333 1.00 91.50 94 THR A O 1
ATOM 759 N N . VAL A 1 95 ? -5.429 9.729 0.961 1.00 91.69 95 VAL A N 1
ATOM 760 C CA . VAL A 1 95 ? -4.438 9.503 2.022 1.00 91.69 95 VAL A CA 1
ATOM 761 C C . VAL A 1 95 ? -4.465 10.667 3.015 1.00 91.69 95 VAL A C 1
ATOM 763 O O . VAL A 1 95 ? -4.612 10.432 4.211 1.00 91.69 95 VAL A O 1
ATOM 766 N N . ARG A 1 96 ? -4.421 11.918 2.533 1.00 90.19 96 ARG A N 1
ATOM 767 C CA . ARG A 1 96 ? -4.505 13.116 3.388 1.00 90.19 96 ARG A CA 1
ATOM 768 C C . ARG A 1 96 ? -5.812 13.174 4.176 1.00 90.19 96 ARG A C 1
ATOM 770 O O . ARG A 1 96 ? -5.783 13.448 5.372 1.00 90.19 96 ARG A O 1
ATOM 777 N N . LEU A 1 97 ? -6.949 12.896 3.533 1.00 90.62 97 LEU A N 1
ATOM 778 C CA . LEU A 1 97 ? -8.256 12.885 4.194 1.00 90.62 97 LEU A CA 1
ATOM 779 C C . LEU A 1 97 ? -8.280 11.896 5.361 1.00 90.62 97 LEU A C 1
ATOM 781 O O . LEU A 1 97 ? -8.736 12.244 6.445 1.00 90.62 97 LEU A O 1
ATOM 785 N N . LEU A 1 98 ? -7.777 10.678 5.155 1.00 91.38 98 LEU A N 1
ATOM 786 C CA . LEU A 1 98 ? -7.799 9.638 6.181 1.00 91.38 98 LEU A CA 1
ATOM 787 C C . LEU A 1 98 ? -6.776 9.887 7.296 1.00 91.38 98 LEU A C 1
ATOM 789 O O . LEU A 1 98 ? -7.078 9.618 8.455 1.00 91.38 98 LEU A O 1
ATOM 793 N N . LEU A 1 99 ? -5.601 10.438 6.982 1.00 88.81 99 LEU A N 1
ATOM 794 C CA . LEU A 1 99 ? -4.571 10.745 7.984 1.00 88.81 99 LEU A CA 1
ATOM 795 C C . LEU A 1 99 ? -4.955 11.896 8.929 1.00 88.81 99 LEU A C 1
ATOM 797 O O . LEU A 1 99 ? -4.531 11.900 10.088 1.00 88.81 99 LEU A O 1
ATOM 801 N N . ARG A 1 100 ? -5.810 12.824 8.476 1.00 89.69 100 ARG A N 1
ATOM 802 C CA . ARG A 1 100 ? -6.420 13.874 9.319 1.00 89.69 100 ARG A CA 1
ATOM 803 C C . ARG A 1 100 ? -7.436 13.333 10.327 1.00 89.69 100 ARG A C 1
ATOM 805 O O . ARG A 1 100 ? -7.830 14.029 11.259 1.00 89.69 100 ARG A O 1
ATOM 812 N N . LEU A 1 101 ? -7.864 12.088 10.160 1.00 89.38 101 LEU A N 1
ATOM 813 C CA . LEU A 1 101 ? -8.795 11.412 11.052 1.00 89.38 101 LEU A CA 1
ATOM 814 C C . LEU A 1 101 ? -8.028 10.553 12.081 1.00 89.38 101 LEU A C 1
ATOM 816 O O . LEU A 1 101 ? -6.810 10.358 11.979 1.00 89.38 101 LEU A O 1
ATOM 820 N N . PRO A 1 102 ? -8.691 10.021 13.124 1.00 89.06 102 PRO A N 1
ATOM 821 C CA . PRO A 1 102 ? -8.090 9.046 14.041 1.00 89.06 102 PRO A CA 1
ATOM 822 C C . PRO A 1 102 ? -7.942 7.647 13.401 1.00 89.06 102 PRO A C 1
ATOM 824 O O . PRO A 1 102 ? -8.286 6.640 14.014 1.00 89.06 102 PRO A O 1
ATOM 827 N N . ILE A 1 103 ? -7.444 7.576 12.161 1.00 90.69 103 ILE A N 1
ATOM 828 C CA . ILE A 1 103 ? -7.246 6.343 11.392 1.00 90.69 103 ILE A CA 1
ATOM 829 C C . ILE A 1 103 ? -5.753 6.177 11.093 1.00 90.69 103 ILE A C 1
ATOM 831 O O . ILE A 1 103 ? -5.103 7.096 10.601 1.00 90.69 103 ILE A O 1
ATOM 835 N N . SER A 1 104 ? -5.213 4.987 11.353 1.00 91.44 104 SER A N 1
ATOM 836 C CA . SER A 1 104 ? -3.907 4.579 10.830 1.00 91.44 104 SER A CA 1
ATOM 837 C C . SER A 1 104 ? -4.045 4.118 9.376 1.00 91.44 104 SER A C 1
ATOM 839 O O . SER A 1 104 ? -4.888 3.278 9.064 1.00 91.44 104 SER A O 1
ATOM 841 N N . VAL A 1 105 ? -3.222 4.652 8.484 1.00 92.31 105 VAL A N 1
ATOM 842 C CA . VAL A 1 105 ? -3.238 4.398 7.046 1.00 92.31 105 VAL A CA 1
ATOM 843 C C . VAL A 1 105 ? -1.928 3.746 6.624 1.00 92.31 105 VAL A C 1
ATOM 845 O O . VAL A 1 105 ? -0.848 4.325 6.728 1.00 92.31 105 VAL A O 1
ATOM 848 N N . ASP A 1 106 ? -2.050 2.553 6.065 1.00 91.69 106 ASP A N 1
ATOM 849 C CA . ASP A 1 106 ? -0.968 1.867 5.381 1.00 91.69 106 ASP A CA 1
ATOM 850 C C . ASP A 1 106 ? -1.178 2.050 3.869 1.00 91.69 106 ASP A C 1
ATOM 852 O O . ASP A 1 106 ? -2.294 1.870 3.382 1.00 91.69 106 ASP A O 1
ATOM 856 N N . VAL A 1 107 ? -0.144 2.383 3.099 1.00 92.81 107 VAL A N 1
ATOM 857 C CA . VAL A 1 107 ? -0.232 2.419 1.629 1.00 92.81 107 VAL A CA 1
ATOM 858 C C . VAL A 1 107 ? 0.543 1.254 1.034 1.00 92.81 107 VAL A C 1
ATOM 860 O O . VAL A 1 107 ? 1.740 1.108 1.271 1.00 92.81 107 VAL A O 1
ATOM 863 N N . ASN A 1 108 ? -0.133 0.409 0.261 1.00 94.06 108 ASN A N 1
ATOM 864 C CA . ASN A 1 108 ? 0.546 -0.590 -0.552 1.00 94.06 108 ASN A CA 1
ATOM 865 C C . ASN A 1 108 ? 1.180 0.112 -1.750 1.00 94.06 108 ASN A C 1
ATOM 867 O O . ASN A 1 108 ? 0.482 0.815 -2.482 1.00 94.06 108 ASN A O 1
ATOM 871 N N . LEU A 1 109 ? 2.481 -0.093 -1.937 1.00 95.12 109 LEU A N 1
ATOM 872 C CA . LEU A 1 109 ? 3.224 0.341 -3.118 1.00 95.12 109 LEU A CA 1
ATOM 873 C C . LEU A 1 109 ? 3.815 -0.883 -3.810 1.00 95.12 109 LEU A C 1
ATOM 875 O O . LEU A 1 109 ? 4.290 -1.797 -3.139 1.00 95.12 109 LEU A O 1
ATOM 879 N N . ILE A 1 110 ? 3.809 -0.896 -5.138 1.00 95.94 110 ILE A N 1
ATOM 880 C CA . ILE A 1 110 ? 4.437 -1.932 -5.954 1.00 95.94 110 ILE A CA 1
ATOM 881 C C . ILE A 1 110 ? 5.637 -1.299 -6.643 1.00 95.94 110 ILE A C 1
ATOM 883 O O . ILE A 1 110 ? 5.464 -0.365 -7.417 1.00 95.94 110 ILE A O 1
ATOM 887 N N . CYS A 1 111 ? 6.833 -1.827 -6.396 1.00 90.50 111 CYS A N 1
ATOM 888 C CA . CYS A 1 111 ? 8.032 -1.443 -7.134 1.00 90.50 111 CYS A CA 1
ATOM 889 C C . CYS A 1 111 ? 8.408 -2.496 -8.174 1.00 90.50 111 CYS A C 1
ATOM 891 O O . CYS A 1 111 ? 8.194 -3.702 -8.002 1.00 90.50 111 CYS A O 1
ATOM 893 N N . GLY A 1 112 ? 9.008 -2.027 -9.261 1.00 91.69 112 GLY A N 1
ATOM 894 C CA . GLY A 1 112 ? 9.499 -2.865 -10.341 1.00 91.69 112 GLY A CA 1
ATOM 895 C C . GLY A 1 112 ? 8.417 -3.365 -11.289 1.00 91.69 112 GLY A C 1
ATOM 896 O O . GLY A 1 112 ? 8.546 -4.453 -11.851 1.00 91.69 112 GLY A O 1
ATOM 897 N N . PHE A 1 113 ? 7.333 -2.603 -11.456 1.00 96.00 113 PHE A N 1
ATOM 898 C CA . PHE A 1 113 ? 6.322 -2.926 -12.457 1.00 96.00 113 PHE A CA 1
ATOM 899 C C . PHE A 1 113 ? 6.923 -2.842 -13.876 1.00 96.00 113 PHE A C 1
ATOM 901 O O . PHE A 1 113 ? 7.725 -1.944 -14.139 1.00 96.00 113 PHE A O 1
ATOM 908 N N . PRO A 1 114 ? 6.564 -3.737 -14.817 1.00 95.38 114 PRO A N 1
ATOM 909 C CA . PRO A 1 114 ? 7.097 -3.680 -16.175 1.00 95.38 114 PRO A CA 1
ATOM 910 C C . PRO A 1 114 ? 6.841 -2.328 -16.853 1.00 95.38 114 PRO A C 1
ATOM 912 O O . PRO A 1 114 ? 5.695 -1.900 -16.973 1.00 95.38 114 PRO A O 1
ATOM 915 N N . GLY A 1 115 ? 7.919 -1.672 -17.293 1.00 93.06 115 GLY A N 1
ATOM 916 C CA . GLY A 1 115 ? 7.887 -0.324 -17.873 1.00 93.06 115 GLY A CA 1
ATOM 917 C C . GLY A 1 115 ? 8.084 0.826 -16.874 1.00 93.06 115 GLY A C 1
ATOM 918 O O . GLY A 1 115 ? 8.160 1.971 -17.308 1.00 93.06 115 GLY A O 1
ATOM 919 N N . GLU A 1 116 ? 8.183 0.557 -15.565 1.00 93.94 116 GLU A N 1
ATOM 920 C CA . GLU A 1 116 ? 8.463 1.575 -14.540 1.00 93.94 116 GLU A CA 1
ATOM 921 C C . GLU A 1 116 ? 9.858 2.188 -14.726 1.00 93.94 116 GLU A C 1
ATOM 923 O O . GLU A 1 116 ? 10.882 1.507 -14.587 1.00 93.94 116 GLU A O 1
ATOM 928 N N . THR A 1 117 ? 9.899 3.494 -14.980 1.00 87.44 117 THR A N 1
ATOM 929 C CA . THR A 1 117 ? 11.147 4.251 -15.125 1.00 87.44 117 THR A CA 1
ATOM 930 C C . THR A 1 117 ? 11.712 4.680 -13.769 1.00 87.44 117 THR A C 1
ATOM 932 O O . THR A 1 117 ? 11.008 4.683 -12.759 1.00 87.44 117 THR A O 1
ATOM 935 N N . ASP A 1 118 ? 12.979 5.096 -13.735 1.00 81.06 118 ASP A N 1
ATOM 936 C CA . ASP A 1 118 ? 13.569 5.684 -12.523 1.00 81.06 118 ASP A CA 1
ATOM 937 C C . ASP A 1 118 ? 12.803 6.934 -12.076 1.00 81.06 118 ASP A C 1
ATOM 939 O O . ASP A 1 118 ? 12.564 7.127 -10.887 1.00 81.06 118 ASP A O 1
ATOM 943 N N . HIS A 1 119 ? 12.349 7.753 -13.031 1.00 79.62 119 HIS A N 1
ATOM 944 C CA . HIS A 1 119 ? 11.537 8.932 -12.742 1.00 79.62 119 HIS A CA 1
ATOM 945 C C . HIS A 1 119 ? 10.233 8.563 -12.023 1.00 79.62 119 HIS A C 1
ATOM 947 O O . HIS A 1 119 ? 9.909 9.170 -11.006 1.00 79.62 119 HIS A O 1
ATOM 953 N N . ASP A 1 120 ? 9.525 7.533 -12.497 1.00 87.25 120 ASP A N 1
ATOM 954 C CA . ASP A 1 120 ? 8.285 7.055 -11.873 1.00 87.25 120 ASP A CA 1
ATOM 955 C C . ASP A 1 120 ? 8.508 6.558 -10.437 1.00 87.25 120 ASP A C 1
ATOM 957 O O . ASP A 1 120 ? 7.708 6.818 -9.526 1.00 87.25 120 ASP A O 1
ATOM 961 N N . PHE A 1 121 ? 9.610 5.833 -10.241 1.00 84.62 121 PHE A N 1
ATOM 962 C CA . PHE A 1 121 ? 9.997 5.297 -8.947 1.00 84.62 121 PHE A CA 1
ATOM 963 C C . PHE A 1 121 ? 10.320 6.418 -7.948 1.00 84.62 121 PHE A C 1
ATOM 965 O O . PHE A 1 121 ? 9.752 6.453 -6.852 1.00 84.62 121 PHE A O 1
ATOM 972 N N . TYR A 1 122 ? 11.182 7.367 -8.329 1.00 78.56 122 TYR A N 1
ATOM 973 C CA . TYR A 1 122 ? 11.548 8.481 -7.453 1.00 78.56 122 TYR A CA 1
ATOM 974 C C . TYR A 1 122 ? 10.375 9.432 -7.215 1.00 78.56 122 TYR A C 1
ATOM 976 O O . TYR A 1 122 ? 10.174 9.846 -6.078 1.00 78.56 122 TYR A O 1
ATOM 984 N N . GLN A 1 123 ? 9.514 9.674 -8.211 1.00 79.75 123 GLN A N 1
ATOM 985 C CA . GLN A 1 123 ? 8.258 10.403 -8.008 1.00 79.75 123 GLN A CA 1
ATOM 986 C C . GLN A 1 123 ? 7.394 9.738 -6.927 1.00 79.75 123 GLN A C 1
ATOM 988 O O . GLN A 1 123 ? 6.795 10.428 -6.097 1.00 79.75 123 GLN A O 1
ATOM 993 N N . THR A 1 124 ? 7.341 8.402 -6.908 1.00 83.81 124 THR A N 1
ATOM 994 C CA . THR A 1 124 ? 6.608 7.642 -5.888 1.00 83.81 124 THR A CA 1
ATOM 995 C C . THR A 1 124 ? 7.179 7.858 -4.489 1.00 83.81 124 THR A C 1
ATOM 997 O O . THR A 1 124 ? 6.426 8.174 -3.563 1.00 83.81 124 THR A O 1
ATOM 1000 N N . ALA A 1 125 ? 8.497 7.732 -4.337 1.00 77.50 125 ALA A N 1
ATOM 1001 C CA . ALA A 1 125 ? 9.173 7.954 -3.062 1.00 77.50 125 ALA A CA 1
ATOM 1002 C C . ALA A 1 125 ? 9.040 9.413 -2.581 1.00 77.50 125 ALA A C 1
ATOM 1004 O O . ALA A 1 125 ? 8.648 9.649 -1.437 1.00 77.50 125 ALA A O 1
ATOM 1005 N N . ASP A 1 126 ? 9.284 10.384 -3.463 1.00 73.69 126 ASP A N 1
ATOM 1006 C CA . ASP A 1 126 ? 9.234 11.816 -3.154 1.00 73.69 126 ASP A CA 1
ATOM 1007 C C . ASP A 1 126 ? 7.825 12.268 -2.774 1.00 73.69 126 ASP A C 1
ATOM 1009 O O . ASP A 1 126 ? 7.645 13.009 -1.809 1.00 73.69 126 ASP A O 1
ATOM 1013 N N . THR A 1 127 ? 6.800 11.791 -3.486 1.00 78.56 127 THR A N 1
ATOM 1014 C CA . THR A 1 127 ? 5.405 12.120 -3.166 1.00 78.56 127 THR A CA 1
ATOM 1015 C C . THR A 1 127 ? 5.040 11.647 -1.762 1.00 78.56 127 THR A C 1
ATOM 1017 O O . THR A 1 127 ? 4.414 12.394 -1.009 1.00 78.56 127 THR A O 1
ATOM 1020 N N . TRP A 1 128 ? 5.455 10.435 -1.383 1.00 81.38 128 TRP A N 1
ATOM 1021 C CA . TRP A 1 128 ? 5.235 9.921 -0.033 1.00 81.38 128 TRP A CA 1
ATOM 1022 C C . TRP A 1 128 ? 5.964 10.751 1.031 1.00 81.38 128 TRP A C 1
ATOM 1024 O O . TRP A 1 128 ? 5.374 11.099 2.052 1.00 81.38 128 TRP A O 1
ATOM 1034 N N . LEU A 1 129 ? 7.228 11.108 0.792 1.00 74.06 129 LEU A N 1
ATOM 1035 C CA . LEU A 1 129 ? 7.998 11.946 1.716 1.00 74.06 129 LEU A CA 1
ATOM 1036 C C . LEU A 1 129 ? 7.376 13.338 1.885 1.00 74.06 129 LEU A C 1
ATOM 1038 O O . LEU A 1 129 ? 7.243 13.812 3.014 1.00 74.06 129 LEU A O 1
ATOM 1042 N N . ASN A 1 130 ? 6.944 13.968 0.791 1.00 71.19 130 ASN A N 1
ATOM 1043 C CA . ASN A 1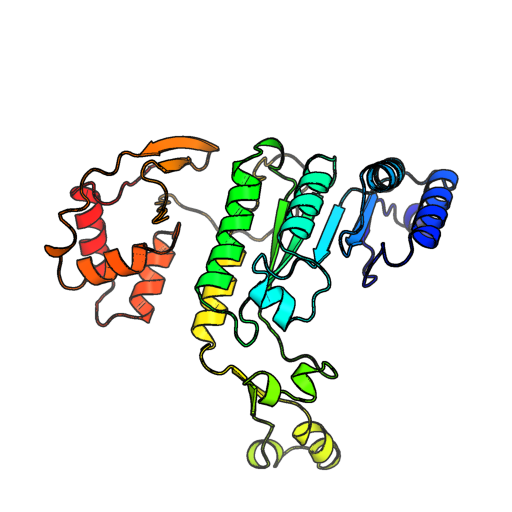 130 ? 6.300 15.282 0.820 1.00 71.19 130 ASN A CA 1
ATOM 1044 C C . ASN A 1 130 ? 4.969 15.239 1.583 1.00 71.19 130 ASN A C 1
ATOM 1046 O O . ASN A 1 130 ? 4.748 16.058 2.470 1.00 71.19 130 ASN A O 1
ATOM 1050 N N . LEU A 1 131 ? 4.133 14.224 1.325 1.00 74.12 131 LEU A N 1
AT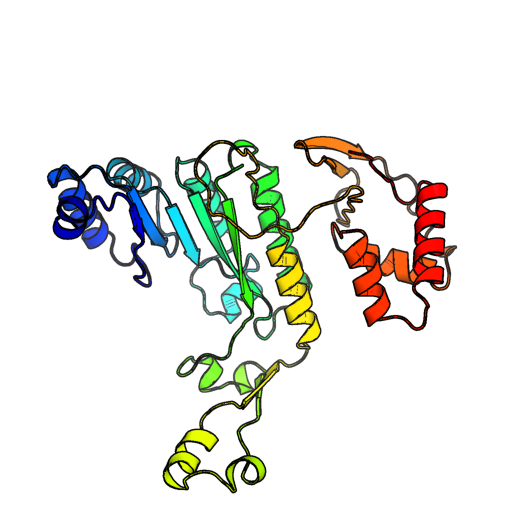OM 1051 C CA . LEU A 1 131 ? 2.878 13.992 2.050 1.00 74.12 131 LEU A CA 1
ATOM 1052 C C . LEU A 1 131 ? 3.054 13.990 3.573 1.00 74.12 131 LEU A C 1
ATOM 1054 O O . LEU A 1 131 ? 2.181 14.469 4.292 1.00 74.12 131 LEU A O 1
ATOM 1058 N N . LEU A 1 132 ? 4.162 13.425 4.050 1.00 70.69 132 LEU A N 1
ATOM 1059 C CA . LEU A 1 132 ? 4.472 13.315 5.471 1.00 70.69 132 LEU A CA 1
ATOM 1060 C C . LEU A 1 132 ? 5.184 14.542 6.045 1.00 70.69 132 LEU A C 1
ATOM 1062 O O . LEU A 1 132 ? 5.051 14.819 7.234 1.00 70.69 132 LEU A O 1
ATOM 1066 N N . SER A 1 133 ? 5.958 15.249 5.222 1.00 63.88 133 SER A N 1
ATOM 1067 C CA . SER A 1 133 ? 6.691 16.448 5.643 1.00 63.88 133 SER A CA 1
ATOM 1068 C C . SER A 1 133 ? 5.759 17.640 5.835 1.00 63.88 133 SER A C 1
ATOM 1070 O O . SER A 1 133 ? 6.008 18.474 6.702 1.00 63.88 133 SER A O 1
ATOM 1072 N N . ASP A 1 134 ? 4.681 17.700 5.052 1.00 61.34 134 ASP A N 1
ATOM 1073 C CA . ASP A 1 134 ? 3.714 18.797 5.086 1.00 61.34 134 ASP A CA 1
ATOM 1074 C C . ASP A 1 134 ? 2.928 18.860 6.412 1.00 61.34 134 ASP A C 1
ATOM 1076 O O . ASP A 1 134 ? 2.426 19.919 6.778 1.00 61.34 134 ASP A O 1
ATOM 1080 N N . GLU A 1 135 ? 2.797 17.740 7.135 1.00 64.38 135 GLU A N 1
ATOM 1081 C CA . GLU A 1 135 ? 1.781 17.577 8.183 1.00 64.38 135 GLU A CA 1
ATOM 1082 C C . GLU A 1 135 ? 2.330 16.747 9.361 1.00 64.38 135 GLU A C 1
ATOM 1084 O O . GLU A 1 135 ? 2.168 15.526 9.443 1.00 64.38 135 GLU A O 1
ATOM 1089 N N . SER A 1 136 ? 2.975 17.416 10.326 1.00 62.34 136 SER A N 1
ATOM 1090 C CA . SER A 1 136 ? 3.563 16.766 11.519 1.00 62.34 136 SER A CA 1
ATOM 1091 C C . SER A 1 136 ? 2.576 15.902 12.333 1.00 62.34 136 SER A C 1
ATOM 1093 O O . SER A 1 136 ? 2.991 14.985 13.049 1.00 62.34 136 SER A O 1
ATOM 1095 N N . GLU A 1 137 ? 1.269 16.140 12.188 1.00 67.81 137 GLU A N 1
ATOM 1096 C CA . GLU A 1 137 ? 0.180 15.369 12.802 1.00 67.81 137 GLU A CA 1
ATOM 1097 C C . GLU A 1 137 ? -0.009 13.952 12.227 1.00 67.81 137 GLU A C 1
ATOM 1099 O O . GLU A 1 137 ? -0.668 13.115 12.852 1.00 67.81 137 GLU A O 1
ATOM 1104 N N . PHE A 1 138 ? 0.590 13.645 11.071 1.00 72.19 138 PHE A N 1
ATOM 1105 C CA . PHE A 1 138 ? 0.540 12.307 10.464 1.00 72.19 138 PHE A CA 1
ATOM 1106 C C . PHE A 1 138 ? 1.523 11.327 11.119 1.00 72.19 138 PHE A C 1
ATOM 1108 O O . PHE A 1 138 ? 1.475 10.116 10.875 1.00 72.19 138 PHE A O 1
ATOM 1115 N N . SER A 1 139 ? 2.379 11.832 12.010 1.00 64.12 139 SER A N 1
ATOM 1116 C CA . SER A 1 139 ? 3.301 11.027 12.802 1.00 64.12 139 SER A CA 1
ATOM 1117 C C . SER A 1 139 ? 2.571 9.990 13.657 1.00 64.12 139 SER A C 1
ATOM 1119 O O . SER A 1 139 ? 1.726 10.299 14.491 1.00 64.12 139 SER A O 1
ATOM 1121 N N . GLY A 1 140 ? 2.912 8.725 13.449 1.00 69.00 140 GLY A N 1
ATOM 1122 C CA . GLY A 1 140 ? 2.364 7.543 14.113 1.00 69.00 140 GLY A CA 1
ATOM 1123 C C . GLY A 1 140 ? 1.242 6.866 13.341 1.00 69.00 140 GLY A C 1
ATOM 1124 O O . GLY A 1 140 ? 0.823 5.777 13.728 1.00 69.00 140 GLY A O 1
ATOM 1125 N N . LYS A 1 141 ? 0.743 7.495 12.273 1.00 78.88 141 LYS A N 1
ATOM 1126 C CA . LYS A 1 141 ? -0.481 7.070 11.590 1.00 78.88 141 LYS A CA 1
ATOM 1127 C C . LYS A 1 141 ? -0.264 6.621 10.155 1.00 78.88 141 LYS A C 1
ATOM 1129 O O . LYS A 1 141 ? -1.200 6.085 9.586 1.00 78.88 141 LYS A O 1
ATOM 1134 N N . ALA A 1 142 ? 0.915 6.818 9.580 1.00 83.31 142 ALA A N 1
ATOM 1135 C CA . ALA A 1 142 ? 1.174 6.544 8.174 1.00 83.31 142 ALA A CA 1
ATOM 1136 C C . ALA A 1 142 ? 2.342 5.564 8.004 1.00 83.31 142 ALA A C 1
ATOM 1138 O O . ALA A 1 142 ? 3.416 5.776 8.571 1.00 83.31 142 ALA A O 1
ATOM 1139 N N . GLN A 1 143 ? 2.163 4.519 7.196 1.00 83.12 143 GLN A N 1
ATOM 1140 C CA . GLN A 1 143 ? 3.259 3.630 6.798 1.00 83.12 143 GLN A CA 1
ATOM 1141 C C . GLN A 1 143 ? 3.155 3.212 5.332 1.00 83.12 143 GLN A C 1
ATOM 1143 O O . GLN A 1 143 ? 2.066 3.119 4.765 1.00 83.12 143 GLN A O 1
ATOM 1148 N N . VAL A 1 144 ? 4.301 2.874 4.751 1.00 85.19 144 VAL A N 1
ATOM 1149 C CA . VAL A 1 144 ? 4.377 2.193 3.458 1.00 85.19 144 VAL A CA 1
ATOM 1150 C C . VAL A 1 144 ? 4.446 0.690 3.691 1.00 85.19 144 VAL A C 1
ATOM 1152 O O . VAL A 1 144 ? 5.198 0.212 4.538 1.00 85.19 144 VAL A O 1
ATOM 1155 N N . ALA A 1 145 ? 3.689 -0.056 2.898 1.00 89.69 145 ALA A N 1
ATOM 1156 C CA . ALA A 1 145 ? 3.837 -1.488 2.711 1.00 89.69 145 ALA A CA 1
ATOM 1157 C C . ALA A 1 145 ? 4.351 -1.723 1.279 1.00 89.69 145 ALA A C 1
ATOM 1159 O O . ALA A 1 145 ? 3.550 -1.805 0.344 1.00 89.69 145 ALA A O 1
ATOM 1160 N N . PRO A 1 146 ? 5.679 -1.758 1.066 1.00 89.31 146 PRO A N 1
ATOM 1161 C CA . PRO A 1 146 ? 6.229 -1.973 -0.261 1.00 89.31 146 PRO A CA 1
ATOM 1162 C C . PRO A 1 146 ? 6.125 -3.447 -0.645 1.00 89.31 146 PRO A C 1
ATOM 1164 O O . PRO A 1 146 ? 6.322 -4.339 0.180 1.00 89.31 146 PRO A O 1
ATOM 1167 N N . HIS A 1 147 ? 5.874 -3.701 -1.922 1.00 94.56 147 HIS A N 1
ATOM 1168 C CA . HIS A 1 147 ? 5.827 -5.028 -2.514 1.00 94.56 147 HIS A CA 1
ATOM 1169 C C . HIS A 1 147 ? 6.637 -5.026 -3.801 1.00 94.56 147 HIS A C 1
ATOM 1171 O O . HIS A 1 147 ? 6.526 -4.120 -4.622 1.00 94.56 147 HIS A O 1
ATOM 1177 N N . ILE A 1 148 ? 7.431 -6.071 -4.001 1.00 92.31 148 ILE A N 1
ATOM 1178 C CA . ILE A 1 148 ? 8.067 -6.313 -5.295 1.00 92.31 148 ILE A CA 1
ATOM 1179 C C . ILE A 1 148 ? 6.996 -6.805 -6.269 1.00 92.31 148 ILE A C 1
ATOM 1181 O O . ILE A 1 148 ? 6.171 -7.652 -5.912 1.00 92.31 148 ILE A O 1
ATOM 1185 N N . PHE A 1 149 ? 7.020 -6.301 -7.501 1.00 94.94 149 PHE A N 1
ATOM 1186 C CA . PHE A 1 149 ? 6.187 -6.812 -8.580 1.00 94.94 149 PHE A CA 1
ATOM 1187 C C . PHE A 1 149 ? 6.362 -8.329 -8.764 1.00 94.94 149 PHE A C 1
ATOM 1189 O O . PHE A 1 149 ? 7.470 -8.866 -8.777 1.00 94.94 149 PHE A O 1
ATOM 1196 N N . GLN A 1 150 ? 5.246 -9.032 -8.949 1.00 92.50 150 GLN A N 1
ATOM 1197 C CA . GLN A 1 150 ? 5.233 -10.473 -9.181 1.00 92.50 150 GLN A CA 1
ATOM 1198 C C . GLN A 1 150 ? 4.316 -10.811 -10.349 1.00 92.50 150 GLN A C 1
ATOM 1200 O O . GLN A 1 150 ? 3.192 -10.315 -10.438 1.00 92.50 150 GLN A O 1
ATOM 1205 N N . VAL A 1 151 ? 4.759 -11.738 -11.198 1.00 92.06 151 VAL A N 1
ATOM 1206 C CA . VAL A 1 151 ? 3.915 -12.331 -12.239 1.00 92.06 151 VAL A CA 1
ATOM 1207 C C . VAL A 1 151 ? 2.983 -13.350 -11.580 1.00 92.06 151 VAL A C 1
ATOM 1209 O O . VAL A 1 151 ? 3.366 -14.485 -11.299 1.00 92.06 151 VAL A O 1
ATOM 1212 N N . ARG A 1 152 ? 1.758 -12.922 -11.259 1.00 91.38 152 ARG A N 1
ATOM 1213 C CA . ARG A 1 152 ? 0.775 -13.741 -10.531 1.00 91.38 152 ARG A CA 1
ATOM 1214 C C . ARG A 1 152 ? -0.028 -14.639 -11.479 1.00 91.38 152 ARG A C 1
ATOM 1216 O O . ARG A 1 152 ? -0.563 -14.104 -12.452 1.00 91.38 152 ARG A O 1
ATOM 1223 N N . PRO A 1 153 ? -0.185 -15.946 -11.187 1.00 89.12 153 PRO A N 1
ATOM 1224 C CA . PRO A 1 153 ? -1.036 -16.847 -11.963 1.00 89.12 153 PRO A CA 1
ATOM 1225 C C . PRO A 1 153 ? -2.410 -16.254 -12.271 1.00 89.12 153 PRO A C 1
ATOM 1227 O O . PRO A 1 153 ? -3.011 -15.606 -11.416 1.00 89.12 153 PRO A O 1
ATOM 1230 N N . PHE A 1 154 ? -2.886 -16.480 -13.496 1.00 88.56 154 PHE A N 1
ATOM 1231 C CA . PHE A 1 154 ? -4.182 -16.012 -14.013 1.00 88.56 154 PHE A CA 1
ATOM 1232 C C . PHE A 1 154 ? -4.357 -14.488 -14.144 1.00 88.56 154 PHE A C 1
ATOM 1234 O O . PHE A 1 154 ? -5.422 -14.038 -14.556 1.00 88.56 154 PHE A O 1
ATOM 1241 N N . SER A 1 155 ? -3.336 -13.679 -13.848 1.00 92.06 155 SER A N 1
ATOM 1242 C CA . SER A 1 155 ? -3.354 -12.252 -14.196 1.00 92.06 155 SER A CA 1
ATOM 1243 C C . SER A 1 155 ? -3.160 -12.043 -15.701 1.00 92.06 155 SER A C 1
ATOM 1245 O O . SER A 1 155 ? -2.525 -12.861 -16.366 1.00 92.06 155 SER A O 1
ATOM 1247 N N . ASN A 1 156 ? -3.616 -10.907 -16.238 1.00 91.94 156 ASN A N 1
ATOM 1248 C CA . ASN A 1 156 ? -3.375 -10.551 -17.645 1.00 91.94 156 ASN A CA 1
ATOM 1249 C C . ASN A 1 156 ? -1.878 -10.580 -17.999 1.00 91.94 156 ASN A C 1
ATOM 1251 O O . ASN A 1 156 ? -1.502 -11.036 -19.074 1.00 91.94 156 ASN A O 1
ATOM 1255 N N . ILE A 1 157 ? -1.017 -10.168 -17.062 1.00 93.44 157 ILE A N 1
ATOM 1256 C CA . ILE A 1 157 ? 0.439 -10.194 -17.241 1.00 93.44 157 ILE A CA 1
ATOM 1257 C C . ILE A 1 157 ? 0.981 -11.628 -17.286 1.00 93.44 157 ILE A C 1
ATOM 1259 O O . ILE A 1 157 ? 1.921 -11.907 -18.018 1.00 93.44 157 ILE A O 1
ATOM 1263 N N . TYR A 1 158 ? 0.394 -12.553 -16.530 1.00 92.38 158 TYR A N 1
ATOM 1264 C CA . TYR A 1 158 ? 0.769 -13.967 -16.588 1.00 92.38 158 TYR A CA 1
ATOM 1265 C C . TYR A 1 158 ? 0.300 -14.638 -17.878 1.00 92.38 158 TYR A C 1
ATOM 1267 O O . TYR A 1 158 ? 1.013 -15.478 -18.419 1.00 92.38 158 TYR A O 1
ATOM 1275 N N . LEU A 1 159 ? -0.892 -14.280 -18.362 1.00 91.88 159 LEU A N 1
ATOM 1276 C CA . LEU A 1 159 ? -1.462 -14.841 -19.587 1.00 91.88 159 LEU A CA 1
ATOM 1277 C C . LEU A 1 159 ? -0.745 -14.324 -20.840 1.00 91.88 159 LEU A C 1
ATOM 1279 O O . LEU A 1 159 ? -0.562 -15.076 -21.793 1.00 91.88 159 LEU A O 1
ATOM 1283 N N . GLU A 1 160 ? -0.313 -13.061 -20.836 1.00 93.38 160 GLU A N 1
ATOM 1284 C CA . GLU A 1 160 ? 0.305 -12.410 -21.995 1.00 93.38 160 GLU A CA 1
ATOM 1285 C C . GLU A 1 160 ? 1.597 -11.647 -21.624 1.00 93.38 160 GLU A C 1
ATOM 1287 O O . GLU A 1 160 ? 1.703 -10.446 -21.881 1.00 93.38 160 GLU A O 1
ATOM 1292 N N . PRO A 1 161 ? 2.618 -12.311 -21.043 1.00 93.81 161 PRO A N 1
ATOM 1293 C CA . PRO A 1 161 ? 3.797 -11.649 -20.467 1.00 93.81 161 PRO A CA 1
ATOM 1294 C C . PRO A 1 161 ? 4.606 -10.850 -21.493 1.00 93.81 161 PRO A C 1
ATOM 1296 O O . PRO A 1 161 ? 5.124 -9.776 -21.181 1.00 93.81 161 PRO A O 1
ATOM 1299 N N . SER A 1 162 ? 4.662 -11.318 -22.742 1.00 93.56 162 SER A N 1
ATOM 1300 C CA . SER A 1 162 ? 5.374 -10.636 -23.825 1.00 93.56 162 SER A CA 1
ATOM 1301 C C . SER A 1 162 ? 4.807 -9.246 -24.130 1.00 93.56 162 SER A C 1
ATOM 1303 O O . SER A 1 162 ? 5.586 -8.351 -24.455 1.00 93.56 162 SER A O 1
ATOM 1305 N N . LYS A 1 163 ? 3.494 -9.019 -23.949 1.00 94.19 163 LYS A N 1
ATOM 1306 C CA . LYS A 1 163 ? 2.871 -7.689 -24.114 1.00 94.19 163 LYS A CA 1
ATOM 1307 C C . LYS A 1 163 ? 3.395 -6.664 -23.110 1.00 94.19 163 LYS A C 1
ATOM 1309 O O . LYS A 1 163 ? 3.367 -5.472 -23.386 1.00 94.19 163 LYS A O 1
ATOM 1314 N N . TYR A 1 164 ? 3.893 -7.137 -21.972 1.00 93.62 164 TYR A N 1
ATOM 1315 C CA . TYR A 1 164 ? 4.458 -6.322 -20.900 1.00 93.62 164 TYR A CA 1
ATOM 1316 C C . TYR A 1 164 ? 5.994 -6.329 -20.919 1.00 93.62 164 TYR A C 1
ATOM 1318 O O . TYR A 1 164 ? 6.625 -5.922 -19.951 1.00 93.62 164 TYR A O 1
ATOM 1326 N N . GLY A 1 165 ? 6.624 -6.832 -21.988 1.00 94.19 165 GLY A N 1
ATOM 1327 C CA . GLY A 1 165 ? 8.083 -6.941 -22.062 1.00 94.19 165 GLY A CA 1
ATOM 1328 C C . GLY A 1 165 ? 8.673 -7.951 -21.073 1.00 94.19 165 GLY A C 1
ATOM 1329 O O . GLY A 1 165 ? 9.853 -7.843 -20.729 1.00 94.19 165 GLY A O 1
ATOM 1330 N N . ILE A 1 166 ? 7.880 -8.923 -20.610 1.00 95.38 166 ILE A N 1
ATOM 1331 C CA . ILE A 1 166 ? 8.327 -9.984 -19.708 1.00 95.38 166 ILE A CA 1
ATOM 1332 C C . ILE A 1 166 ? 8.679 -11.240 -20.505 1.00 95.38 166 ILE A C 1
ATOM 1334 O O . ILE A 1 166 ? 7.887 -11.737 -21.308 1.00 95.38 166 ILE A O 1
ATOM 1338 N N . ARG A 1 167 ? 9.859 -11.799 -20.225 1.00 94.19 167 ARG A N 1
ATOM 1339 C CA . ARG A 1 167 ? 10.268 -13.130 -20.689 1.00 94.19 167 ARG A CA 1
ATOM 1340 C C . ARG A 1 167 ? 10.188 -14.118 -19.536 1.00 94.19 167 ARG A C 1
ATOM 1342 O O . ARG A 1 167 ? 10.801 -13.887 -18.498 1.00 94.19 167 ARG A O 1
ATOM 1349 N N . ILE A 1 168 ? 9.445 -15.207 -19.721 1.00 92.00 168 ILE A N 1
ATOM 1350 C CA . ILE A 1 168 ? 9.312 -16.283 -18.732 1.00 92.00 168 ILE A CA 1
ATOM 1351 C C . ILE A 1 168 ? 10.241 -17.437 -19.098 1.00 92.00 168 ILE A C 1
ATOM 1353 O O . ILE A 1 168 ? 10.254 -17.889 -20.242 1.00 92.00 168 ILE A O 1
ATOM 1357 N N . SER A 1 169 ? 10.958 -17.945 -18.100 1.00 89.88 169 SER A N 1
ATOM 1358 C CA . SER A 1 169 ? 11.660 -19.222 -18.166 1.00 89.88 169 SER A CA 1
ATOM 1359 C C . SER A 1 169 ? 10.850 -20.266 -17.404 1.00 89.88 169 SER A C 1
ATOM 1361 O O . SER A 1 169 ? 10.523 -20.071 -16.232 1.00 89.88 169 SER A O 1
ATOM 1363 N N . TYR A 1 170 ? 10.525 -21.375 -18.062 1.00 86.38 170 TYR A N 1
ATOM 1364 C CA . TYR A 1 170 ? 9.796 -22.496 -17.465 1.00 86.38 170 TYR A CA 1
ATOM 1365 C C . TYR A 1 170 ? 10.757 -23.567 -16.939 1.00 86.38 170 TYR A C 1
ATOM 1367 O O . TYR A 1 170 ? 11.970 -23.506 -17.152 1.00 86.38 170 TYR A O 1
ATOM 1375 N N . TRP A 1 171 ? 10.214 -24.542 -16.217 1.00 83.12 171 TRP A N 1
ATOM 1376 C CA . TRP A 1 171 ? 10.960 -25.733 -15.824 1.00 83.12 171 TRP A CA 1
ATOM 1377 C C . TRP A 1 171 ? 11.265 -26.584 -17.064 1.00 83.12 171 TRP A C 1
ATOM 1379 O O . TRP A 1 171 ? 10.377 -26.836 -17.873 1.00 83.12 171 TRP A O 1
ATOM 1389 N N . ASP A 1 172 ? 12.523 -26.998 -17.232 1.00 74.00 172 ASP A N 1
ATOM 1390 C CA . ASP A 1 172 ? 12.963 -27.811 -18.370 1.00 74.00 172 ASP A CA 1
ATOM 1391 C C . ASP A 1 172 ? 12.986 -29.314 -18.046 1.00 74.00 172 ASP A C 1
ATOM 1393 O O . ASP A 1 172 ? 12.932 -29.741 -16.890 1.00 74.00 172 ASP A O 1
ATOM 1397 N N . HIS A 1 173 ? 13.096 -30.139 -19.091 1.00 63.34 173 HIS A N 1
ATOM 1398 C CA . HIS A 1 173 ? 13.127 -31.595 -18.957 1.00 63.34 173 HIS A CA 1
ATOM 1399 C C . HIS A 1 173 ? 14.306 -32.110 -18.128 1.00 63.34 173 HIS A C 1
ATOM 1401 O O . HIS A 1 173 ? 14.162 -33.145 -17.483 1.00 63.34 173 HIS A O 1
ATOM 1407 N N . THR A 1 174 ? 15.441 -31.406 -18.109 1.00 66.81 174 THR A N 1
ATOM 1408 C CA . THR A 1 174 ? 16.626 -31.752 -17.309 1.00 66.81 174 THR A CA 1
ATOM 1409 C C . THR A 1 174 ? 16.350 -31.689 -15.808 1.00 66.81 174 THR A C 1
ATOM 1411 O O . THR A 1 174 ? 16.785 -32.574 -15.076 1.00 66.81 174 THR A O 1
ATOM 1414 N N . PHE A 1 175 ? 15.560 -30.719 -15.342 1.00 62.59 175 PHE A N 1
ATOM 1415 C CA . PHE A 1 175 ? 15.152 -30.637 -13.934 1.00 62.59 175 PHE A CA 1
ATOM 1416 C C . PHE A 1 175 ? 14.085 -31.681 -13.551 1.00 62.59 175 PHE A C 1
ATOM 1418 O O . PHE A 1 175 ? 13.942 -32.053 -12.385 1.00 62.59 175 PHE A O 1
ATOM 1425 N N . LEU A 1 176 ? 13.331 -32.165 -14.540 1.00 63.72 176 LEU A N 1
ATOM 1426 C CA . LEU A 1 176 ? 12.188 -33.061 -14.356 1.00 63.72 176 LEU A CA 1
ATOM 1427 C C . LEU A 1 176 ? 12.538 -34.555 -14.455 1.00 63.72 176 LEU A C 1
ATOM 1429 O O . LEU A 1 176 ? 11.693 -35.379 -14.127 1.00 63.72 176 LEU A O 1
ATOM 1433 N N . GLN A 1 177 ? 13.764 -34.930 -14.847 1.00 63.97 177 GLN A N 1
ATOM 1434 C CA . GLN A 1 177 ? 14.136 -36.332 -15.139 1.00 63.97 177 GLN A CA 1
ATOM 1435 C C . GLN A 1 177 ? 13.873 -37.319 -13.985 1.00 63.97 177 GLN A C 1
ATOM 1437 O O . GLN A 1 177 ? 13.618 -38.492 -14.241 1.00 63.97 177 GLN A O 1
ATOM 1442 N N . ASN A 1 178 ? 13.876 -36.842 -12.734 1.00 64.25 178 ASN A N 1
ATOM 1443 C CA . ASN A 1 178 ? 13.645 -37.645 -11.524 1.00 64.25 178 ASN A CA 1
ATOM 1444 C C . ASN A 1 178 ? 12.282 -37.378 -10.855 1.00 64.25 178 ASN A C 1
ATOM 1446 O O . ASN A 1 178 ? 12.091 -37.711 -9.683 1.00 64.25 178 ASN A O 1
ATOM 1450 N N . ARG A 1 179 ? 11.347 -36.714 -11.545 1.00 63.62 179 ARG A N 1
ATOM 1451 C CA . ARG A 1 179 ? 10.008 -36.404 -11.025 1.00 63.62 179 ARG A CA 1
ATOM 1452 C C . ARG A 1 179 ? 8.958 -37.294 -11.683 1.00 63.62 179 ARG A C 1
ATOM 1454 O O . ARG A 1 179 ? 9.139 -37.807 -12.782 1.00 63.62 179 ARG A O 1
ATOM 1461 N N . ASP A 1 180 ? 7.864 -37.514 -10.962 1.00 66.38 180 ASP A N 1
ATOM 1462 C CA . ASP A 1 180 ? 6.727 -38.275 -11.468 1.00 66.38 180 ASP A CA 1
ATOM 1463 C C . ASP A 1 180 ? 6.186 -37.601 -12.743 1.00 66.38 180 ASP A C 1
ATOM 1465 O O . ASP A 1 180 ? 5.851 -36.409 -12.745 1.00 66.38 180 ASP A O 1
ATOM 1469 N N . LYS A 1 181 ? 6.106 -38.383 -13.829 1.00 73.00 181 LYS A N 1
ATOM 1470 C CA . LYS A 1 181 ? 5.659 -37.949 -15.161 1.00 73.00 181 LYS A CA 1
ATOM 1471 C C . LYS A 1 181 ? 4.277 -37.293 -15.130 1.00 73.00 181 LYS A C 1
ATOM 1473 O O . LYS A 1 181 ? 3.990 -36.457 -15.984 1.00 73.00 181 LYS A O 1
ATOM 1478 N N . THR A 1 182 ? 3.462 -37.611 -14.126 1.00 72.69 182 THR A N 1
ATOM 1479 C CA . THR A 1 182 ? 2.144 -37.011 -13.882 1.00 72.69 182 THR A CA 1
ATOM 1480 C C . THR A 1 182 ? 2.224 -35.490 -13.698 1.00 72.69 182 THR A C 1
ATOM 1482 O O . THR A 1 182 ? 1.328 -34.767 -14.127 1.00 72.69 182 THR A O 1
ATOM 1485 N N . PHE A 1 183 ? 3.322 -34.972 -13.136 1.00 71.25 183 PHE A N 1
ATOM 1486 C CA . PHE A 1 183 ? 3.504 -33.535 -12.903 1.00 71.25 183 PHE A CA 1
ATOM 1487 C C . PHE A 1 183 ? 4.200 -32.802 -14.051 1.00 71.25 183 PHE A C 1
ATOM 1489 O O . PHE A 1 183 ? 4.235 -31.575 -14.034 1.00 71.25 183 PHE A O 1
ATOM 1496 N N . HIS A 1 184 ? 4.734 -33.499 -15.060 1.00 73.50 184 HIS A N 1
ATOM 1497 C CA . HIS A 1 184 ? 5.495 -32.849 -16.136 1.00 73.50 184 HIS A CA 1
ATOM 1498 C C . HIS A 1 184 ? 4.635 -31.853 -16.922 1.00 73.50 184 HIS A C 1
ATOM 1500 O O . HIS A 1 184 ? 5.084 -30.746 -17.210 1.00 73.50 184 HIS A O 1
ATOM 1506 N N . GLY A 1 185 ? 3.379 -32.216 -17.206 1.00 73.31 185 GLY A N 1
ATOM 1507 C CA . GLY A 1 185 ? 2.432 -31.320 -17.871 1.00 73.31 185 GLY A CA 1
ATOM 1508 C C . GLY A 1 185 ? 2.161 -30.052 -17.059 1.00 73.31 185 GLY A C 1
ATOM 1509 O O . GLY A 1 185 ? 2.163 -28.960 -17.616 1.00 73.31 185 GLY A O 1
ATOM 1510 N N . LEU A 1 186 ? 2.010 -30.181 -15.737 1.00 76.94 186 LEU A N 1
ATOM 1511 C CA . LEU A 1 186 ? 1.785 -29.048 -14.839 1.00 76.94 186 LEU A CA 1
ATOM 1512 C C . LEU A 1 186 ? 3.039 -28.173 -14.699 1.00 76.94 186 LEU A C 1
ATOM 1514 O O . LEU A 1 186 ? 2.956 -26.954 -14.820 1.00 76.94 186 LEU A O 1
ATOM 1518 N N . LEU A 1 187 ? 4.209 -28.771 -14.475 1.00 76.88 187 LEU A N 1
ATOM 1519 C CA . LEU A 1 187 ? 5.457 -28.039 -14.231 1.00 76.88 187 LEU A CA 1
ATOM 1520 C C . LEU A 1 187 ? 5.907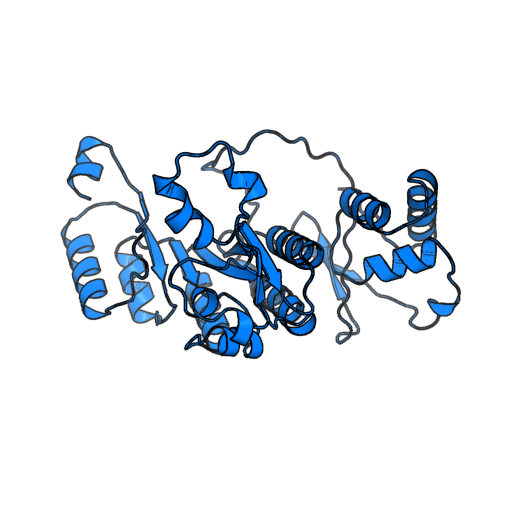 -27.237 -15.456 1.00 76.88 187 LEU A C 1
ATOM 1522 O O . LEU A 1 187 ? 6.411 -26.129 -15.296 1.00 76.88 187 LEU A O 1
ATOM 1526 N N . ASN A 1 188 ? 5.618 -27.714 -16.668 1.00 74.50 188 ASN A N 1
ATOM 1527 C CA . ASN A 1 188 ? 5.862 -26.955 -17.897 1.00 74.50 188 ASN A CA 1
ATOM 1528 C C . ASN A 1 188 ? 4.969 -25.706 -18.036 1.00 74.50 188 ASN A C 1
ATOM 1530 O O . ASN A 1 188 ? 5.267 -24.840 -18.853 1.00 74.50 188 ASN A O 1
ATOM 1534 N N . THR A 1 189 ? 3.889 -25.591 -17.254 1.00 77.00 189 THR A N 1
ATOM 1535 C CA . THR A 1 189 ? 2.985 -24.424 -17.269 1.00 77.00 189 THR A CA 1
ATOM 1536 C C . THR A 1 189 ? 3.252 -23.425 -16.146 1.00 77.00 189 THR A C 1
ATOM 1538 O O . THR A 1 189 ? 2.675 -22.339 -16.153 1.00 77.00 189 THR A O 1
ATOM 1541 N N . ILE A 1 190 ? 4.121 -23.768 -15.189 1.00 83.31 190 ILE A N 1
ATOM 1542 C CA . ILE A 1 190 ? 4.460 -22.919 -14.044 1.00 83.31 190 ILE A CA 1
ATOM 1543 C C . ILE A 1 190 ? 5.765 -22.170 -14.354 1.00 83.31 190 ILE A C 1
ATOM 1545 O O . ILE A 1 190 ? 6.801 -22.809 -14.543 1.00 83.31 190 ILE A O 1
ATOM 1549 N N . PRO A 1 191 ? 5.764 -20.826 -14.379 1.00 86.50 191 PRO A N 1
ATOM 1550 C CA . PRO A 1 191 ? 6.981 -20.031 -14.489 1.00 86.50 191 PRO A CA 1
ATOM 1551 C C . PRO A 1 191 ? 7.995 -20.406 -13.403 1.00 86.50 191 PRO A C 1
ATOM 1553 O O . PRO A 1 191 ? 7.672 -20.395 -12.215 1.00 86.50 191 PRO A O 1
ATOM 1556 N N . ARG A 1 192 ? 9.233 -20.714 -13.797 1.00 86.88 192 ARG A N 1
ATOM 1557 C CA . ARG A 1 192 ? 10.360 -20.894 -12.867 1.00 86.88 192 ARG A CA 1
ATOM 1558 C C . ARG A 1 192 ? 10.952 -19.544 -12.480 1.00 86.88 192 ARG A C 1
ATOM 1560 O O . ARG A 1 192 ? 11.258 -19.305 -11.316 1.00 86.88 192 ARG A O 1
ATOM 1567 N N . SER A 1 193 ? 11.144 -18.679 -13.467 1.00 89.25 193 SER A N 1
ATOM 1568 C CA . SER A 1 193 ? 11.627 -17.313 -13.291 1.00 89.25 193 SER A CA 1
ATOM 1569 C C . SER A 1 193 ? 11.116 -16.429 -14.422 1.00 89.25 193 SER A C 1
ATOM 1571 O O . SER A 1 193 ? 10.591 -16.913 -15.428 1.00 89.25 193 SER A O 1
ATOM 1573 N N . PHE A 1 194 ? 11.257 -15.120 -14.257 1.00 91.62 194 PHE A N 1
ATOM 1574 C CA . PHE A 1 194 ? 10.952 -14.159 -15.303 1.00 91.62 194 PHE A CA 1
ATOM 1575 C C . PHE A 1 194 ? 11.991 -13.040 -15.322 1.00 91.62 194 PHE A C 1
ATOM 1577 O O . PHE A 1 194 ? 12.672 -12.787 -14.329 1.00 91.62 194 PHE A O 1
ATOM 1584 N N . GLN A 1 195 ? 12.104 -12.380 -16.467 1.00 91.56 195 GLN A N 1
ATOM 1585 C CA . GLN A 1 195 ? 12.919 -11.190 -16.671 1.00 91.56 195 GLN A CA 1
ATOM 1586 C C . GLN A 1 195 ? 12.033 -10.076 -17.216 1.00 91.56 195 GLN A C 1
ATOM 1588 O O . GLN A 1 195 ? 11.224 -10.321 -18.112 1.00 91.56 195 GLN A O 1
ATOM 1593 N N . ILE A 1 196 ? 12.211 -8.864 -16.698 1.00 93.56 196 ILE A N 1
ATOM 1594 C CA . ILE A 1 196 ? 11.553 -7.658 -17.198 1.00 93.56 196 ILE A CA 1
ATOM 1595 C C . ILE A 1 196 ? 12.535 -6.940 -18.124 1.00 93.56 196 ILE A C 1
ATOM 1597 O O . ILE A 1 196 ? 13.700 -6.743 -17.780 1.00 93.56 196 ILE A O 1
ATOM 1601 N N . SER A 1 197 ? 12.080 -6.567 -19.317 1.00 88.62 197 SER A N 1
ATOM 1602 C CA . SER A 1 197 ? 12.905 -5.794 -20.249 1.00 88.62 197 SER A CA 1
ATOM 1603 C C . SER A 1 197 ? 13.277 -4.442 -19.637 1.00 88.62 197 SER A C 1
ATOM 1605 O O . SER A 1 197 ? 12.408 -3.737 -19.136 1.00 88.62 197 SER A O 1
ATOM 1607 N N . ASN A 1 198 ? 14.562 -4.083 -19.709 1.00 82.38 198 ASN A N 1
ATOM 1608 C CA . ASN A 1 198 ? 15.117 -2.816 -19.214 1.00 82.38 198 ASN A CA 1
ATOM 1609 C C . ASN A 1 198 ? 14.952 -2.569 -17.703 1.00 82.38 198 ASN A C 1
ATOM 1611 O O . ASN A 1 198 ? 15.076 -1.430 -17.266 1.00 82.38 198 ASN A O 1
ATOM 1615 N N . LEU A 1 199 ? 14.700 -3.613 -16.905 1.00 84.19 199 LEU A N 1
ATOM 1616 C CA . LEU A 1 199 ? 14.678 -3.498 -15.450 1.00 84.19 199 LEU A CA 1
ATOM 1617 C C . LEU A 1 199 ? 15.292 -4.748 -14.791 1.00 84.19 199 LEU A C 1
ATOM 1619 O O . LEU A 1 199 ? 14.600 -5.757 -14.618 1.00 84.19 199 LEU A O 1
ATOM 1623 N N . PRO A 1 200 ? 16.600 -4.726 -14.467 1.00 83.88 200 PRO A N 1
ATOM 1624 C CA . PRO A 1 200 ? 17.273 -5.865 -13.853 1.00 83.88 200 PRO A CA 1
ATOM 1625 C C . PRO A 1 200 ? 16.762 -6.113 -12.429 1.00 83.88 200 PRO A C 1
ATOM 1627 O O . PRO A 1 200 ? 16.330 -5.199 -11.729 1.00 83.88 200 PRO A O 1
ATOM 1630 N N . SER A 1 201 ? 16.836 -7.365 -11.967 1.00 77.88 201 SER A N 1
ATOM 1631 C CA . SER A 1 201 ? 16.345 -7.753 -10.637 1.00 77.88 201 SER A CA 1
ATOM 1632 C C . SER A 1 201 ? 17.031 -6.999 -9.498 1.00 77.88 201 SER A C 1
ATOM 1634 O O . SER A 1 201 ? 16.384 -6.692 -8.503 1.00 77.88 201 SER A O 1
ATOM 1636 N N . GLU A 1 202 ? 18.318 -6.684 -9.647 1.00 77.12 202 GLU A N 1
ATOM 1637 C CA . GLU A 1 202 ? 19.098 -5.907 -8.674 1.00 77.12 202 GLU A CA 1
ATOM 1638 C C . GLU A 1 202 ? 18.487 -4.521 -8.441 1.00 77.12 202 GLU A C 1
ATOM 1640 O O . GLU A 1 202 ? 18.301 -4.116 -7.294 1.00 77.12 202 GLU A O 1
ATOM 1645 N N . GLU A 1 203 ? 18.063 -3.850 -9.515 1.00 77.19 203 GLU A N 1
ATOM 1646 C CA . GLU A 1 203 ? 17.387 -2.555 -9.436 1.00 77.19 203 GLU A CA 1
ATOM 1647 C C . GLU A 1 203 ? 16.025 -2.682 -8.733 1.00 77.19 203 GLU A C 1
ATOM 1649 O O . GLU A 1 203 ? 15.689 -1.874 -7.873 1.00 77.19 203 GLU A O 1
ATOM 1654 N N . ILE A 1 204 ? 15.262 -3.751 -8.988 1.00 79.50 204 ILE A N 1
ATOM 1655 C CA . ILE A 1 204 ? 13.991 -4.007 -8.283 1.00 79.50 204 ILE A CA 1
ATOM 1656 C C . ILE A 1 204 ? 14.220 -4.185 -6.772 1.00 79.50 204 ILE A C 1
ATOM 1658 O O . ILE A 1 204 ? 13.476 -3.630 -5.958 1.00 79.50 204 ILE A O 1
ATOM 1662 N N . PHE A 1 205 ? 15.260 -4.928 -6.379 1.00 76.75 205 PHE A N 1
ATOM 1663 C CA . PHE A 1 205 ? 15.622 -5.098 -4.969 1.00 76.75 205 PHE A CA 1
ATOM 1664 C C . PHE A 1 205 ? 16.097 -3.789 -4.332 1.00 76.75 205 PHE A C 1
ATOM 1666 O O . PHE A 1 205 ? 15.708 -3.497 -3.198 1.00 76.75 205 PHE A O 1
ATOM 1673 N N . LYS A 1 206 ? 16.877 -2.976 -5.054 1.00 72.50 206 LYS A N 1
ATOM 1674 C CA . LYS A 1 206 ? 17.292 -1.636 -4.616 1.00 72.50 206 LYS A CA 1
ATOM 1675 C C . LYS A 1 206 ? 16.080 -0.733 -4.385 1.00 72.50 206 LYS A C 1
ATOM 1677 O O . LYS A 1 206 ? 15.948 -0.156 -3.306 1.00 72.50 206 LYS A O 1
ATOM 1682 N N . ARG A 1 207 ? 15.146 -0.684 -5.337 1.00 80.75 207 ARG A N 1
ATOM 1683 C CA . ARG A 1 207 ? 13.883 0.063 -5.231 1.00 80.75 207 ARG A CA 1
ATOM 1684 C C . ARG A 1 207 ? 13.046 -0.386 -4.034 1.00 80.75 207 ARG A C 1
ATOM 1686 O O . ARG A 1 207 ? 12.600 0.443 -3.244 1.00 80.75 207 ARG A O 1
ATOM 1693 N N . TYR A 1 208 ? 12.878 -1.697 -3.846 1.00 80.50 208 TYR A N 1
ATOM 1694 C CA . TYR A 1 208 ? 12.205 -2.249 -2.666 1.00 80.50 208 TYR A CA 1
ATOM 1695 C C . TYR A 1 208 ? 12.894 -1.832 -1.363 1.00 80.50 208 TYR A C 1
ATOM 1697 O O . TYR A 1 208 ? 12.222 -1.419 -0.417 1.00 80.50 208 TYR A O 1
ATOM 1705 N N . HIS A 1 209 ? 14.229 -1.902 -1.317 1.00 73.00 209 HIS A N 1
ATOM 1706 C CA . HIS A 1 209 ? 14.992 -1.478 -0.152 1.00 73.00 209 HIS A CA 1
ATOM 1707 C C . HIS A 1 209 ? 14.721 -0.005 0.167 1.00 73.00 209 HIS A C 1
ATOM 1709 O O . HIS A 1 209 ? 14.338 0.291 1.295 1.00 73.00 209 HIS A O 1
ATOM 1715 N N . ILE A 1 210 ? 14.809 0.889 -0.821 1.00 71.25 210 ILE A N 1
ATOM 1716 C CA . ILE A 1 210 ? 14.506 2.318 -0.661 1.00 71.25 210 ILE A CA 1
ATOM 1717 C C . ILE A 1 210 ? 13.092 2.519 -0.097 1.00 71.25 210 ILE A C 1
ATOM 1719 O O . ILE A 1 210 ? 12.947 3.160 0.943 1.00 71.25 210 ILE A O 1
ATOM 1723 N N . LEU A 1 211 ? 12.058 1.914 -0.700 1.00 74.88 211 LEU A N 1
ATOM 1724 C CA . LEU A 1 211 ? 10.682 2.057 -0.204 1.00 74.88 211 LEU A CA 1
ATOM 1725 C C . LEU A 1 211 ? 10.497 1.492 1.212 1.00 74.88 211 LEU A C 1
ATOM 1727 O O . LEU A 1 211 ? 9.735 2.047 1.996 1.00 74.88 211 LEU A O 1
ATOM 1731 N N . SER A 1 212 ? 11.207 0.416 1.564 1.00 72.00 212 SER A N 1
ATOM 1732 C CA . SER A 1 212 ? 11.163 -0.177 2.909 1.00 72.00 212 SER A CA 1
ATOM 1733 C C . SER A 1 212 ? 11.830 0.685 3.983 1.00 72.00 212 SER A C 1
ATOM 1735 O O . SER A 1 212 ? 11.560 0.499 5.169 1.00 72.00 212 SER A O 1
ATOM 1737 N N . GLN A 1 213 ? 12.720 1.597 3.576 1.00 64.44 213 GLN A N 1
ATOM 1738 C CA . GLN A 1 213 ? 13.369 2.555 4.468 1.00 64.44 213 GLN A CA 1
ATOM 1739 C C . GLN A 1 213 ? 12.617 3.888 4.542 1.00 64.44 213 GLN A C 1
ATOM 1741 O O . GLN A 1 213 ? 12.977 4.721 5.377 1.00 64.44 213 GLN A O 1
ATOM 1746 N N . LEU A 1 214 ? 11.588 4.105 3.707 1.00 64.50 214 LEU A N 1
ATOM 1747 C CA . LEU A 1 214 ? 10.767 5.307 3.806 1.00 64.50 214 LEU A CA 1
ATOM 1748 C C . LEU A 1 214 ? 10.188 5.407 5.222 1.00 64.50 214 LEU A C 1
ATOM 1750 O O . LEU A 1 214 ? 9.743 4.401 5.783 1.00 64.50 214 LEU A O 1
ATOM 1754 N N . PRO A 1 215 ? 10.233 6.604 5.829 1.00 54.25 215 PRO A N 1
ATOM 1755 C CA . PRO A 1 215 ? 9.956 6.762 7.241 1.00 54.25 215 PRO A CA 1
ATOM 1756 C C . PRO A 1 215 ? 8.559 6.243 7.581 1.00 54.25 215 PRO A C 1
ATOM 1758 O O . PRO A 1 215 ? 7.553 6.690 7.030 1.00 54.25 215 PRO A O 1
ATOM 1761 N N . ILE A 1 216 ? 8.512 5.331 8.553 1.00 51.66 216 ILE A N 1
ATOM 1762 C CA . ILE A 1 216 ? 7.345 5.143 9.411 1.00 51.66 216 ILE A CA 1
ATOM 1763 C C . ILE A 1 216 ? 7.379 6.346 10.346 1.00 51.66 216 ILE A C 1
ATOM 1765 O O . ILE A 1 216 ? 8.088 6.345 11.357 1.00 51.66 216 ILE A O 1
ATOM 1769 N N . VAL A 1 217 ? 6.706 7.428 9.978 1.00 37.75 217 VAL A N 1
ATOM 1770 C CA . VAL A 1 217 ? 6.615 8.585 10.871 1.00 37.75 217 VAL A CA 1
ATOM 1771 C C . VAL A 1 217 ? 5.828 8.089 12.078 1.00 37.75 217 VAL A C 1
ATOM 1773 O O . VAL A 1 217 ? 4.730 7.575 11.885 1.00 37.75 217 VAL A O 1
ATOM 1776 N N . GLY A 1 218 ? 6.402 8.116 13.293 1.00 33.03 218 GLY A N 1
ATOM 1777 C CA . GLY A 1 218 ? 5.729 7.542 14.468 1.00 33.03 218 GLY A CA 1
ATOM 1778 C C . GLY A 1 218 ? 6.523 6.942 15.627 1.00 33.03 218 GLY A C 1
ATOM 1779 O O . GLY A 1 218 ? 5.908 6.279 16.461 1.00 33.03 218 GLY A O 1
ATOM 1780 N N . LYS A 1 219 ? 7.842 7.139 15.762 1.00 29.16 219 LYS A N 1
ATOM 1781 C CA . LYS A 1 219 ? 8.547 6.750 17.002 1.00 29.16 219 LYS A CA 1
ATOM 1782 C C . LYS A 1 219 ? 8.187 7.699 18.165 1.00 29.16 219 LYS A C 1
ATOM 1784 O O . LYS A 1 219 ? 8.994 8.500 18.614 1.00 29.16 219 LYS A O 1
ATOM 1789 N N . LYS A 1 220 ? 6.978 7.553 18.713 1.00 26.09 220 LYS A N 1
ATOM 1790 C CA . LYS A 1 220 ? 6.735 7.705 20.153 1.00 26.09 220 LYS A CA 1
ATOM 1791 C C . LYS A 1 220 ? 6.569 6.302 20.721 1.00 26.09 220 LYS A C 1
ATOM 1793 O O . LYS A 1 220 ? 5.511 5.692 20.626 1.00 26.09 220 LYS A O 1
ATOM 1798 N N . ILE A 1 221 ? 7.648 5.776 21.294 1.00 31.09 221 ILE A N 1
ATOM 1799 C CA . ILE A 1 221 ? 7.572 4.598 22.154 1.00 31.09 221 ILE A CA 1
ATOM 1800 C C . ILE A 1 221 ? 6.893 5.061 23.442 1.00 31.09 221 ILE A C 1
ATOM 1802 O O . ILE A 1 221 ? 7.509 5.776 24.223 1.00 31.09 221 ILE A O 1
ATOM 1806 N N . ASN A 1 222 ? 5.626 4.691 23.628 1.00 23.61 222 ASN A N 1
ATOM 1807 C CA . ASN A 1 222 ? 5.064 4.347 24.933 1.00 23.61 222 ASN A CA 1
ATOM 1808 C C . ASN A 1 222 ? 3.738 3.594 24.759 1.00 23.61 222 ASN A C 1
ATOM 1810 O O . ASN A 1 222 ? 2.721 4.177 24.401 1.00 23.61 222 ASN A O 1
ATOM 1814 N N . GLY A 1 223 ? 3.774 2.298 25.087 1.00 28.05 223 GLY A N 1
ATOM 1815 C CA . GLY A 1 223 ? 2.602 1.436 25.248 1.00 28.05 223 GLY A CA 1
ATOM 1816 C C . GLY A 1 223 ? 2.140 0.737 23.969 1.00 28.05 223 GLY A C 1
ATOM 1817 O O . GLY A 1 223 ? 1.824 1.385 22.986 1.00 28.05 223 GLY A O 1
ATOM 1818 N N . TRP A 1 224 ? 2.026 -0.592 24.049 1.00 21.98 224 TRP A N 1
ATOM 1819 C CA . TRP A 1 224 ? 1.508 -1.534 23.040 1.00 21.98 224 TRP A CA 1
ATOM 1820 C C . TRP A 1 224 ? 2.492 -1.955 21.946 1.00 21.98 224 TRP A C 1
ATOM 1822 O O . TRP A 1 224 ? 2.590 -1.397 20.859 1.00 21.98 224 TRP A O 1
ATOM 1832 N N . GLY A 1 225 ? 3.249 -2.998 22.291 1.00 23.64 225 GLY A N 1
ATOM 1833 C CA . GLY A 1 225 ? 4.294 -3.576 21.466 1.00 23.64 225 GLY A CA 1
ATOM 1834 C C . GLY A 1 225 ? 3.787 -4.599 20.455 1.00 23.64 225 GLY A C 1
ATOM 1835 O O . GLY A 1 225 ? 3.034 -5.509 20.792 1.00 23.64 225 GLY A O 1
ATOM 1836 N N . TYR A 1 226 ? 4.351 -4.522 19.254 1.00 23.72 226 TYR A N 1
ATOM 1837 C CA . TYR A 1 226 ? 4.760 -5.711 18.522 1.00 23.72 226 TYR A CA 1
ATOM 1838 C C . TYR A 1 226 ? 6.251 -5.911 18.827 1.00 23.72 226 TYR A C 1
ATOM 1840 O O . TYR A 1 226 ? 7.084 -5.067 18.493 1.00 23.72 226 TYR A O 1
ATOM 1848 N N . ARG A 1 227 ? 6.593 -6.972 19.568 1.00 23.44 227 ARG A N 1
ATOM 1849 C CA . ARG A 1 227 ? 7.989 -7.312 19.885 1.00 23.44 227 ARG A CA 1
ATOM 1850 C C . ARG A 1 227 ? 8.683 -7.754 18.597 1.00 23.44 227 ARG A C 1
ATOM 1852 O O . ARG A 1 227 ? 8.514 -8.899 18.196 1.00 23.44 227 ARG A O 1
ATOM 1859 N N . ASN A 1 228 ? 9.487 -6.884 17.991 1.00 27.58 228 ASN A N 1
ATOM 1860 C CA . ASN A 1 228 ? 10.501 -7.320 17.035 1.00 27.58 228 ASN A CA 1
ATOM 1861 C C . ASN A 1 228 ? 11.834 -7.551 17.747 1.00 27.58 228 ASN A C 1
ATOM 1863 O O . ASN A 1 228 ? 12.229 -6.809 18.649 1.00 27.58 228 ASN A O 1
ATOM 1867 N N . HIS A 1 229 ? 12.467 -8.654 17.359 1.00 25.36 229 HIS A N 1
ATOM 1868 C CA . HIS A 1 229 ? 13.713 -9.170 17.895 1.00 25.36 229 HIS A CA 1
ATOM 1869 C C . HIS A 1 229 ? 14.820 -8.109 17.938 1.00 25.36 229 HIS A C 1
ATOM 1871 O O . HIS A 1 229 ? 14.975 -7.297 17.029 1.00 25.36 229 HIS A O 1
ATOM 1877 N N . LYS A 1 230 ? 15.588 -8.166 19.031 1.00 25.94 230 LYS A N 1
ATOM 1878 C CA . LYS A 1 230 ? 16.810 -7.405 19.294 1.00 25.94 230 LYS A CA 1
ATOM 1879 C C . LYS A 1 230 ? 17.695 -7.332 18.046 1.00 25.94 230 LYS A C 1
ATOM 1881 O O . LYS A 1 230 ? 18.241 -8.352 17.650 1.00 25.94 230 LYS A O 1
ATOM 1886 N N . ASN A 1 231 ? 17.916 -6.128 17.533 1.00 27.62 231 ASN A N 1
ATOM 1887 C CA . ASN A 1 231 ? 19.204 -5.751 16.967 1.00 27.62 231 ASN A CA 1
ATOM 1888 C C . ASN A 1 231 ? 19.591 -4.407 17.585 1.00 27.62 231 ASN A C 1
ATOM 1890 O O . ASN A 1 231 ? 18.856 -3.425 17.513 1.00 27.62 231 ASN A O 1
ATOM 1894 N N . SER A 1 232 ? 20.709 -4.436 18.297 1.00 25.06 232 SER A N 1
ATOM 1895 C CA . SER A 1 232 ? 21.384 -3.310 18.929 1.00 25.06 232 SER A CA 1
ATOM 1896 C C . SER A 1 232 ? 21.799 -2.285 17.874 1.00 25.06 232 SER A C 1
ATOM 1898 O O . SER A 1 232 ? 22.596 -2.607 16.995 1.00 25.06 232 SER A O 1
ATOM 1900 N N . TYR A 1 233 ? 21.272 -1.067 17.968 1.00 29.55 233 TYR A N 1
ATOM 1901 C CA . TYR A 1 233 ? 21.746 0.081 17.200 1.00 29.55 233 TYR A CA 1
ATOM 1902 C C . TYR A 1 233 ? 22.841 0.777 18.018 1.00 29.55 233 TYR A C 1
ATOM 1904 O O . TYR A 1 233 ? 22.566 1.197 19.138 1.00 29.55 233 TYR A O 1
ATOM 1912 N N . ASN A 1 234 ? 24.058 0.851 17.474 1.00 26.36 234 ASN A N 1
ATOM 1913 C CA . ASN A 1 234 ? 25.138 1.708 17.969 1.00 26.36 234 ASN A CA 1
ATOM 1914 C C . ASN A 1 234 ? 25.325 2.889 17.004 1.00 26.36 234 ASN A C 1
ATOM 1916 O O . ASN A 1 234 ? 25.112 2.746 15.799 1.00 26.36 234 ASN A O 1
ATOM 1920 N N . ASP A 1 235 ? 25.714 4.023 17.582 1.00 33.06 235 ASP A N 1
ATOM 1921 C CA . ASP A 1 235 ? 25.750 5.382 17.035 1.00 33.06 235 ASP A CA 1
ATOM 1922 C C . ASP A 1 235 ? 26.546 5.582 15.733 1.00 33.06 235 ASP A C 1
ATOM 1924 O O . ASP A 1 235 ? 27.678 5.111 15.618 1.00 33.06 235 ASP A O 1
ATOM 1928 N N . SER A 1 236 ? 25.952 6.355 14.804 1.00 31.72 236 SER A N 1
ATOM 1929 C CA . SER A 1 236 ? 26.536 7.283 13.796 1.00 31.72 236 SER A CA 1
ATOM 1930 C C . SER A 1 236 ? 25.721 7.301 12.489 1.00 31.72 236 SER A C 1
ATOM 1932 O O . SER A 1 236 ? 26.167 6.856 11.431 1.00 31.72 236 SER A O 1
ATOM 19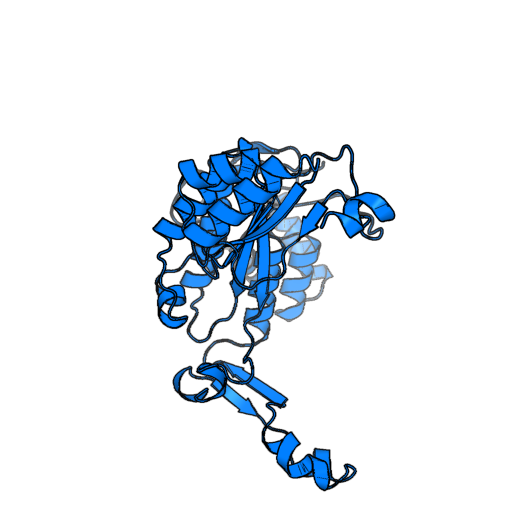34 N N . ASP A 1 237 ? 24.497 7.830 12.545 1.00 33.28 237 ASP A N 1
ATOM 1935 C CA . ASP A 1 237 ? 23.685 8.038 11.343 1.00 33.28 237 ASP A CA 1
ATOM 1936 C C . ASP A 1 237 ? 24.098 9.349 10.639 1.00 33.28 237 ASP A C 1
ATOM 1938 O O . ASP A 1 237 ? 24.045 10.434 11.219 1.00 33.28 237 ASP A O 1
ATOM 1942 N N . ILE A 1 238 ? 24.508 9.252 9.372 1.00 36.06 238 ILE A N 1
ATOM 1943 C CA . ILE A 1 238 ? 24.754 10.392 8.476 1.00 36.06 238 ILE A CA 1
ATOM 1944 C C . ILE A 1 238 ? 23.611 10.428 7.452 1.00 36.06 238 ILE A C 1
ATOM 1946 O O . ILE A 1 238 ? 23.308 9.402 6.847 1.00 36.06 238 ILE A O 1
ATOM 1950 N N . PHE A 1 239 ? 22.976 11.587 7.247 1.00 34.56 239 PHE A N 1
ATOM 1951 C CA . PHE A 1 239 ? 21.823 11.745 6.350 1.00 34.56 239 PHE A CA 1
ATOM 1952 C C . PHE A 1 239 ? 22.146 12.679 5.176 1.00 34.56 239 PHE A C 1
ATOM 1954 O O . PHE A 1 239 ? 22.707 13.756 5.376 1.00 34.56 239 PHE A O 1
ATOM 1961 N N . PHE A 1 240 ? 21.729 12.297 3.965 1.00 39.75 240 PHE A N 1
ATOM 1962 C CA . PHE A 1 240 ? 21.847 13.093 2.739 1.00 39.75 240 PHE A CA 1
ATOM 1963 C C . PHE A 1 240 ? 20.499 13.271 2.043 1.00 39.75 240 PHE A C 1
ATOM 1965 O O . PHE A 1 240 ? 19.633 12.407 2.113 1.00 39.75 240 PHE A O 1
ATOM 1972 N N . LEU A 1 241 ? 20.326 14.396 1.347 1.00 28.48 241 LEU A N 1
ATOM 1973 C CA . LEU A 1 241 ? 19.176 14.666 0.481 1.00 28.48 241 LEU A CA 1
ATOM 1974 C C . LEU A 1 241 ? 19.661 15.369 -0.794 1.00 28.48 241 LEU A C 1
ATOM 1976 O O . LEU A 1 241 ? 20.193 16.482 -0.717 1.00 28.48 241 LEU A O 1
ATOM 1980 N N . LYS A 1 242 ? 19.402 14.799 -1.978 1.00 33.59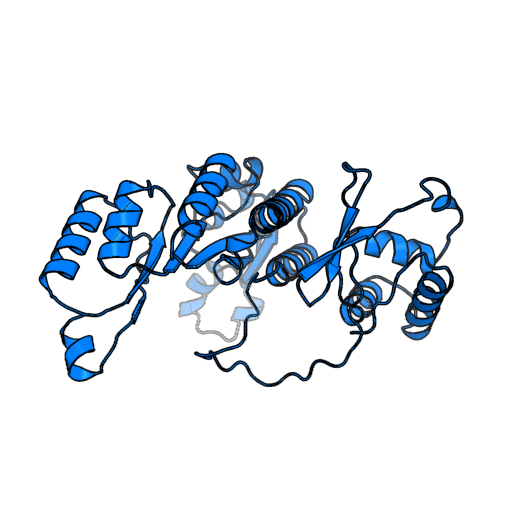 242 LYS A N 1
ATOM 1981 C CA . LYS A 1 242 ? 19.399 15.545 -3.248 1.00 33.59 242 LYS A CA 1
ATOM 1982 C C . LYS A 1 242 ? 17.962 15.687 -3.756 1.00 33.59 242 LYS A C 1
ATOM 1984 O O . LYS A 1 242 ? 17.247 14.708 -3.877 1.00 33.59 242 LYS A O 1
ATOM 1989 N N . ASN A 1 243 ? 17.573 16.925 -4.050 1.00 31.20 243 ASN A N 1
ATOM 1990 C CA . ASN A 1 243 ? 16.544 17.271 -5.024 1.00 31.20 243 ASN A CA 1
ATOM 1991 C C . ASN A 1 243 ? 17.156 18.402 -5.868 1.00 31.20 243 ASN A C 1
ATOM 1993 O O . ASN A 1 243 ? 17.776 19.311 -5.306 1.00 31.20 243 ASN A O 1
ATOM 1997 N N . THR A 1 244 ? 17.066 18.293 -7.189 1.00 33.31 244 THR A N 1
ATOM 1998 C CA . THR A 1 244 ? 17.644 19.198 -8.195 1.00 33.31 244 THR A CA 1
ATOM 1999 C C . THR A 1 244 ? 16.792 20.437 -8.486 1.00 33.31 244 THR A C 1
ATOM 2001 O O . THR A 1 244 ? 17.145 21.203 -9.374 1.00 33.31 244 THR A O 1
ATOM 2004 N N . VAL A 1 245 ? 15.701 20.680 -7.748 1.00 32.25 245 VAL A N 1
ATOM 2005 C CA . VAL A 1 245 ? 14.761 21.778 -8.066 1.00 32.25 245 VAL A CA 1
ATOM 2006 C C . VAL A 1 245 ? 14.700 22.891 -7.006 1.00 32.25 245 VAL A C 1
ATOM 2008 O O . VAL A 1 245 ? 14.319 24.013 -7.326 1.00 32.25 245 VAL A O 1
ATOM 2011 N N . LEU A 1 246 ? 15.105 22.653 -5.754 1.00 32.59 246 LEU A N 1
ATOM 2012 C CA . LEU A 1 246 ? 14.912 23.620 -4.659 1.00 32.59 246 LEU A CA 1
ATOM 2013 C C . LEU A 1 246 ? 16.244 23.975 -3.981 1.00 32.59 246 LEU A C 1
ATOM 2015 O O . LEU A 1 246 ? 16.777 23.214 -3.176 1.00 32.59 246 LEU A O 1
ATOM 2019 N N . GLN A 1 247 ? 16.770 25.159 -4.305 1.00 29.38 247 GLN A N 1
ATOM 2020 C CA . GLN A 1 247 ? 18.056 25.715 -3.852 1.00 29.38 247 GLN A CA 1
ATOM 2021 C C . GLN A 1 247 ? 18.171 26.029 -2.338 1.00 29.38 247 GLN A C 1
ATOM 2023 O O . GLN A 1 247 ? 19.100 26.714 -1.938 1.00 29.38 247 GLN A O 1
ATOM 2028 N N . ASN A 1 248 ? 17.297 25.524 -1.463 1.00 28.41 248 ASN A N 1
ATOM 2029 C CA . ASN A 1 248 ? 17.445 25.636 -0.003 1.00 28.41 248 ASN A CA 1
ATOM 2030 C C . ASN A 1 248 ? 16.902 24.363 0.664 1.00 28.41 248 ASN A C 1
ATOM 2032 O O . ASN A 1 248 ? 15.761 23.990 0.399 1.00 28.41 248 ASN A O 1
ATOM 2036 N N . LYS A 1 249 ? 17.686 23.691 1.525 1.00 42.91 249 LYS A N 1
ATOM 2037 C CA . LYS A 1 249 ? 17.284 22.412 2.150 1.00 42.91 249 LYS A CA 1
ATOM 2038 C C . LYS A 1 249 ? 17.205 22.469 3.674 1.00 42.91 249 LYS A C 1
ATOM 2040 O O . LYS A 1 249 ? 18.024 23.105 4.334 1.00 42.91 249 LYS A O 1
ATOM 2045 N N . LEU A 1 250 ? 16.222 21.738 4.201 1.00 30.39 250 LEU A N 1
ATOM 2046 C CA . LEU A 1 250 ? 16.010 21.395 5.606 1.00 30.39 250 LEU A CA 1
ATOM 2047 C C . LEU A 1 250 ? 16.518 19.966 5.867 1.00 30.39 250 LEU A C 1
ATOM 2049 O O . LEU A 1 250 ? 16.232 19.061 5.088 1.00 30.39 250 LEU A O 1
ATOM 2053 N N . VAL A 1 251 ? 17.255 19.757 6.956 1.00 35.50 251 VAL A N 1
ATOM 2054 C CA . VAL A 1 251 ? 17.677 18.449 7.472 1.00 35.50 251 VAL A CA 1
ATOM 2055 C C . VAL A 1 251 ? 16.937 18.149 8.761 1.00 35.50 251 VAL A C 1
ATOM 2057 O O . VAL A 1 251 ? 16.837 19.010 9.631 1.00 35.50 251 VAL A O 1
ATOM 2060 N N . LEU A 1 252 ? 16.432 16.924 8.864 1.00 30.78 252 LEU A N 1
ATOM 2061 C CA . LEU A 1 252 ? 15.738 16.402 10.033 1.00 30.78 252 LEU A CA 1
ATOM 2062 C C . LEU A 1 252 ? 16.690 15.515 10.834 1.00 30.78 252 LEU A C 1
ATOM 2064 O O . LEU A 1 252 ? 17.344 14.643 10.263 1.00 30.78 252 LEU A O 1
ATOM 2068 N N . ASP A 1 253 ? 16.779 15.743 12.141 1.00 35.50 253 ASP A N 1
ATOM 2069 C CA . ASP A 1 253 ? 17.484 14.830 13.041 1.00 35.50 253 ASP A CA 1
ATOM 2070 C C . ASP A 1 253 ? 16.579 13.695 13.553 1.00 35.50 253 ASP A C 1
ATOM 2072 O O . ASP A 1 253 ? 15.372 13.656 13.304 1.00 35.50 253 ASP A O 1
ATOM 2076 N N . SER A 1 254 ? 17.175 12.755 14.291 1.00 30.97 254 SER A N 1
ATOM 2077 C CA . SER A 1 254 ? 16.498 11.594 14.886 1.00 30.97 254 SER A CA 1
ATOM 2078 C C . SER A 1 254 ? 15.443 11.952 15.947 1.00 30.97 254 SER A C 1
ATOM 2080 O O . SER A 1 254 ? 14.700 11.070 16.383 1.00 30.97 254 SER A O 1
ATOM 2082 N N . LEU A 1 255 ? 15.359 13.227 16.342 1.00 31.09 255 LEU A N 1
ATOM 2083 C CA . LEU A 1 255 ? 14.397 13.785 17.291 1.00 31.09 255 LEU A CA 1
ATOM 2084 C C . LEU A 1 255 ? 13.328 14.655 16.602 1.00 31.09 255 LEU A C 1
ATOM 2086 O O . LEU A 1 255 ? 12.393 15.103 17.264 1.00 31.09 255 LEU A O 1
ATOM 2090 N N . GLY A 1 256 ? 13.418 14.845 15.282 1.00 31.11 256 GLY A N 1
ATOM 2091 C CA . GLY A 1 256 ? 12.459 15.606 14.483 1.00 31.11 256 GLY A CA 1
ATOM 2092 C C . GLY A 1 256 ? 12.730 17.110 14.416 1.00 31.11 256 GLY A C 1
ATOM 2093 O O . GLY A 1 256 ? 11.851 17.854 13.983 1.00 31.11 256 GLY A O 1
ATOM 2094 N N . HIS A 1 257 ? 13.912 17.587 14.817 1.00 35.47 257 HIS A N 1
ATOM 2095 C CA . HIS A 1 257 ? 14.272 18.991 14.632 1.00 35.47 257 HIS A CA 1
ATOM 2096 C C . HIS A 1 257 ? 14.728 19.265 13.205 1.00 35.47 257 HIS A C 1
ATOM 2098 O O . HIS A 1 257 ? 15.494 18.508 12.609 1.00 35.47 257 HIS A O 1
ATOM 2104 N N . THR A 1 258 ? 14.296 20.408 12.692 1.00 34.69 258 THR A N 1
ATOM 2105 C CA . THR A 1 258 ? 14.604 20.903 11.357 1.00 34.69 258 THR A CA 1
ATOM 2106 C C . THR A 1 258 ? 15.774 21.887 11.365 1.00 34.69 258 THR A C 1
ATOM 2108 O O . THR A 1 258 ? 15.723 22.904 12.056 1.00 34.69 258 THR A O 1
ATOM 2111 N N . TYR A 1 259 ? 16.791 21.644 10.541 1.00 34.09 259 TYR A N 1
ATOM 2112 C CA . TYR A 1 259 ? 17.957 22.515 10.369 1.00 34.09 259 TYR A CA 1
ATOM 2113 C C . TYR A 1 259 ? 18.089 22.965 8.925 1.00 34.09 259 TYR A C 1
ATOM 2115 O O . TYR A 1 259 ? 18.045 22.146 8.017 1.00 34.09 259 TYR A O 1
ATOM 2123 N N . GLN A 1 260 ? 18.311 24.253 8.696 1.00 31.95 260 GLN A N 1
ATOM 2124 C CA . GLN A 1 260 ? 18.562 24.774 7.358 1.00 31.95 260 GLN A CA 1
ATOM 2125 C C . GLN A 1 260 ? 20.030 24.512 6.983 1.00 31.95 260 GLN A C 1
ATOM 2127 O O . GLN A 1 260 ? 20.934 25.018 7.648 1.00 31.95 260 GLN A O 1
ATOM 2132 N N . ILE A 1 261 ? 20.283 23.711 5.945 1.00 33.00 261 ILE A N 1
ATOM 2133 C CA . ILE A 1 261 ? 21.633 23.510 5.406 1.00 33.00 261 ILE A CA 1
ATOM 2134 C C . ILE A 1 261 ? 21.819 24.412 4.192 1.00 33.00 261 ILE A C 1
ATOM 2136 O O . ILE A 1 261 ? 21.146 24.266 3.171 1.00 33.00 261 ILE A O 1
ATOM 2140 N N . TRP A 1 262 ? 22.778 25.326 4.314 1.00 29.48 262 TRP A N 1
ATOM 2141 C CA . TRP A 1 262 ? 23.347 26.062 3.195 1.00 29.48 262 TRP A CA 1
ATOM 2142 C C . TRP A 1 262 ? 24.381 25.182 2.494 1.00 29.48 262 TRP A C 1
ATOM 2144 O O . TRP A 1 262 ? 25.371 24.788 3.107 1.00 29.48 262 TRP A O 1
ATOM 2154 N N . LEU A 1 263 ? 24.164 24.894 1.211 1.00 34.22 263 LEU A N 1
ATOM 2155 C CA . LEU A 1 263 ? 25.188 24.338 0.330 1.00 34.22 263 LEU A CA 1
ATOM 2156 C C . LEU A 1 263 ? 25.795 25.498 -0.469 1.00 34.22 263 LEU A C 1
ATOM 2158 O O . LEU A 1 263 ? 25.189 25.934 -1.447 1.00 34.22 263 LEU A O 1
ATOM 2162 N N . PRO A 1 264 ? 26.962 26.045 -0.089 1.00 29.58 264 PRO A N 1
ATOM 2163 C CA . PRO A 1 264 ? 27.754 26.784 -1.053 1.00 29.58 264 PRO A CA 1
ATOM 2164 C C . PRO A 1 264 ? 28.378 25.755 -2.015 1.00 29.58 264 PRO A C 1
ATOM 2166 O O . PRO A 1 264 ? 28.652 24.635 -1.603 1.00 29.58 264 PRO A O 1
ATOM 2169 N N . PHE A 1 265 ? 28.670 26.142 -3.257 1.00 38.25 265 PHE A N 1
ATOM 2170 C CA . PHE A 1 265 ? 29.483 25.393 -4.239 1.00 38.25 265 PHE A CA 1
ATOM 2171 C C . PHE A 1 265 ? 28.754 24.470 -5.234 1.00 38.25 265 PHE A C 1
ATOM 2173 O O . PHE A 1 265 ? 28.905 23.256 -5.211 1.00 38.25 265 PHE A O 1
ATOM 2180 N N . GLU A 1 266 ? 28.144 25.068 -6.260 1.00 35.81 266 GLU A N 1
ATOM 2181 C CA . GLU A 1 266 ? 27.895 24.402 -7.557 1.00 35.81 266 GLU A CA 1
ATOM 2182 C C . GLU A 1 266 ? 29.174 24.234 -8.418 1.00 35.81 266 GLU A C 1
ATOM 2184 O O . GLU A 1 266 ? 29.126 23.603 -9.465 1.00 35.81 266 GLU A O 1
ATOM 2189 N N . LYS A 1 267 ? 30.342 24.765 -8.010 1.00 35.28 267 LYS A N 1
ATOM 2190 C CA . LYS A 1 267 ? 31.535 24.899 -8.884 1.00 35.28 267 LYS A CA 1
ATOM 2191 C C . LYS A 1 267 ? 32.761 24.021 -8.569 1.00 35.28 267 LYS A C 1
ATOM 2193 O O . LYS A 1 267 ? 33.804 24.256 -9.163 1.00 35.28 267 LYS A O 1
ATOM 2198 N N . ARG A 1 268 ? 32.694 23.043 -7.654 1.00 42.72 268 ARG A N 1
ATOM 2199 C CA . ARG A 1 268 ? 33.878 22.225 -7.267 1.00 42.72 268 ARG A CA 1
ATOM 2200 C C . ARG A 1 268 ? 33.765 20.716 -7.513 1.00 42.72 268 ARG A C 1
ATOM 2202 O O . ARG A 1 268 ? 34.701 19.987 -7.214 1.00 42.72 268 ARG A O 1
ATOM 2209 N N . PHE A 1 269 ? 32.656 20.231 -8.071 1.00 47.81 269 PHE A N 1
ATOM 2210 C CA . PHE A 1 269 ? 32.472 18.792 -8.308 1.00 47.81 269 PHE A CA 1
ATOM 2211 C C . PHE A 1 269 ? 33.400 18.226 -9.399 1.00 47.81 269 PHE A C 1
ATOM 2213 O O . PHE A 1 269 ? 33.753 17.053 -9.341 1.00 47.81 269 PHE A O 1
ATOM 2220 N N . GLU A 1 270 ? 33.864 19.059 -10.336 1.00 48.22 270 GLU A N 1
ATOM 2221 C CA . GLU A 1 270 ? 34.765 18.657 -11.431 1.00 48.22 270 GLU A CA 1
ATOM 2222 C C . GLU A 1 270 ? 36.216 18.371 -10.982 1.00 48.22 270 GLU A C 1
ATOM 2224 O O . GLU A 1 270 ? 36.996 17.825 -11.759 1.00 48.22 270 GLU A O 1
ATOM 2229 N N . GLU A 1 271 ? 36.592 18.699 -9.738 1.00 48.22 271 GLU A N 1
ATOM 2230 C CA . GLU A 1 271 ? 37.967 18.545 -9.224 1.00 48.22 271 GLU A CA 1
ATOM 2231 C C . GLU A 1 271 ? 38.240 17.171 -8.569 1.00 48.22 271 GLU A C 1
ATOM 2233 O O . GLU A 1 271 ? 39.393 16.839 -8.284 1.00 48.22 271 GLU A O 1
ATOM 2238 N N . TYR A 1 272 ? 37.210 16.348 -8.330 1.00 54.69 272 TYR A N 1
ATOM 2239 C CA . TYR A 1 272 ? 37.346 15.041 -7.670 1.00 54.69 272 TYR A CA 1
ATOM 2240 C C . TYR A 1 272 ? 37.460 13.887 -8.681 1.00 54.69 272 TYR A C 1
ATOM 2242 O O . TYR A 1 272 ? 36.748 13.839 -9.682 1.00 54.69 272 TYR A O 1
ATOM 2250 N N . THR A 1 273 ? 38.346 12.919 -8.412 1.00 54.22 273 THR A N 1
ATOM 2251 C CA . THR A 1 273 ? 38.605 11.746 -9.274 1.00 54.22 273 THR A CA 1
ATOM 2252 C C . THR A 1 273 ? 38.663 10.443 -8.463 1.00 54.22 273 THR A C 1
ATOM 2254 O O . THR A 1 273 ? 38.826 10.469 -7.240 1.00 54.22 273 THR A O 1
ATOM 2257 N N . GLY A 1 274 ? 38.512 9.295 -9.135 1.00 61.69 274 GLY A N 1
ATOM 2258 C CA . GLY A 1 274 ? 38.586 7.963 -8.516 1.00 61.69 274 GLY A CA 1
ATOM 2259 C C . GLY A 1 274 ? 37.496 7.715 -7.467 1.00 61.69 274 GLY A C 1
ATOM 2260 O O . GLY A 1 274 ? 36.386 8.223 -7.594 1.00 61.69 274 GLY A O 1
ATOM 2261 N N . VAL A 1 275 ? 37.841 6.995 -6.393 1.00 53.84 275 VAL A N 1
ATOM 2262 C CA . VAL A 1 275 ? 36.920 6.568 -5.314 1.00 53.84 275 VAL A CA 1
ATOM 2263 C C . VAL A 1 275 ? 36.050 7.702 -4.766 1.00 53.84 275 VAL A C 1
ATOM 2265 O O . VAL A 1 275 ? 34.900 7.477 -4.411 1.00 53.84 275 VAL A O 1
ATOM 2268 N N . ILE A 1 276 ? 36.579 8.928 -4.683 1.00 52.38 276 ILE A N 1
ATOM 2269 C CA . ILE A 1 276 ? 35.836 10.077 -4.148 1.00 52.38 276 ILE A CA 1
ATOM 2270 C C . ILE A 1 276 ? 34.749 10.537 -5.125 1.00 52.38 276 ILE A C 1
ATOM 2272 O O . ILE A 1 276 ? 33.665 10.907 -4.683 1.00 52.38 276 ILE A O 1
ATOM 2276 N N . LYS A 1 277 ? 35.016 10.491 -6.433 1.00 61.38 277 LYS A N 1
ATOM 2277 C CA . LYS A 1 277 ? 34.023 10.814 -7.459 1.00 61.38 277 LYS A CA 1
ATOM 2278 C C . LYS A 1 277 ? 32.910 9.765 -7.474 1.00 61.38 277 LYS A C 1
ATOM 2280 O O . LYS A 1 277 ? 31.749 10.139 -7.368 1.00 61.38 277 LYS A O 1
ATOM 2285 N N . ASP A 1 278 ? 33.276 8.484 -7.484 1.00 57.72 278 ASP A N 1
ATOM 2286 C CA . ASP A 1 278 ? 32.322 7.364 -7.471 1.00 57.72 278 ASP A CA 1
ATOM 2287 C C . ASP A 1 278 ? 31.456 7.389 -6.193 1.00 57.72 278 ASP A C 1
ATOM 2289 O O . ASP A 1 278 ? 30.241 7.191 -6.229 1.00 57.72 278 ASP A O 1
ATOM 2293 N N . LEU A 1 279 ? 32.066 7.727 -5.049 1.00 55.72 279 LEU A N 1
ATOM 2294 C CA . LEU A 1 279 ? 31.369 7.945 -3.782 1.00 55.72 279 LEU A CA 1
ATOM 2295 C C . LEU A 1 279 ? 30.393 9.129 -3.875 1.00 55.72 279 LEU A C 1
ATOM 2297 O O . LEU A 1 279 ? 29.237 8.973 -3.501 1.00 55.72 279 LEU A O 1
ATOM 2301 N N . ILE A 1 280 ? 30.807 10.287 -4.399 1.00 54.12 280 ILE A N 1
ATOM 2302 C CA . ILE A 1 280 ? 29.931 11.461 -4.574 1.00 54.12 280 ILE A CA 1
ATOM 2303 C C . ILE A 1 280 ? 28.750 11.146 -5.508 1.00 54.12 280 ILE A C 1
ATOM 2305 O O . ILE A 1 280 ? 27.621 11.499 -5.172 1.00 54.12 280 ILE A O 1
ATOM 2309 N N . GLU A 1 281 ? 28.985 10.450 -6.623 1.00 55.03 281 GLU A N 1
ATOM 2310 C CA . GLU A 1 281 ? 27.941 10.031 -7.571 1.00 55.03 281 GLU A CA 1
ATOM 2311 C C . GLU A 1 281 ? 26.949 9.042 -6.928 1.00 55.03 281 GLU A C 1
ATOM 2313 O O . GLU A 1 281 ? 25.736 9.188 -7.080 1.00 55.03 281 GLU A O 1
ATOM 2318 N N . SER A 1 282 ? 27.432 8.089 -6.121 1.00 51.44 282 SER A N 1
ATOM 2319 C CA . SER A 1 282 ? 26.572 7.142 -5.387 1.00 51.44 282 SER A CA 1
ATOM 2320 C C . SER A 1 282 ? 25.727 7.798 -4.280 1.00 51.44 282 SER A C 1
ATOM 2322 O O . SER A 1 282 ? 24.643 7.314 -3.947 1.00 51.44 282 SER A O 1
ATOM 2324 N N . LEU A 1 283 ? 26.203 8.915 -3.717 1.00 48.72 283 LEU A N 1
ATOM 2325 C CA . LEU A 1 283 ? 25.545 9.677 -2.649 1.00 48.72 283 LEU A CA 1
ATOM 2326 C C . LEU A 1 283 ? 24.465 10.641 -3.172 1.00 48.72 283 LEU A C 1
ATOM 2328 O O . LEU A 1 283 ? 23.787 11.296 -2.378 1.00 48.72 283 LEU A O 1
ATOM 2332 N N . GLU A 1 284 ? 24.259 10.724 -4.489 1.00 43.94 284 GLU A N 1
ATOM 2333 C CA . GLU A 1 284 ? 23.206 11.548 -5.091 1.00 43.94 284 GLU A CA 1
ATOM 2334 C C . GLU A 1 284 ? 21.780 11.006 -4.866 1.00 43.94 284 GLU A C 1
ATOM 2336 O O . GLU A 1 284 ? 20.808 11.693 -5.185 1.00 43.94 284 GLU A O 1
ATOM 2341 N N . VAL A 1 285 ? 21.632 9.810 -4.285 1.00 39.28 285 VAL A N 1
ATOM 2342 C CA . VAL A 1 285 ? 20.353 9.106 -4.116 1.00 39.28 285 VAL A CA 1
ATOM 2343 C C . VAL A 1 285 ? 19.948 9.027 -2.635 1.00 39.28 285 VAL A C 1
ATOM 2345 O O . VAL A 1 285 ? 20.174 8.025 -1.965 1.00 39.28 285 VAL A O 1
ATOM 2348 N N . GLY A 1 286 ? 19.301 10.083 -2.130 1.00 42.38 286 GLY A N 1
ATOM 2349 C CA . GLY A 1 286 ? 18.568 10.088 -0.848 1.00 42.38 286 GLY A CA 1
ATOM 2350 C C . GLY A 1 286 ? 19.378 9.770 0.430 1.00 42.38 286 GLY A C 1
ATOM 2351 O O . GLY A 1 286 ? 20.603 9.671 0.402 1.00 42.38 286 GLY A O 1
ATOM 2352 N N . PRO A 1 287 ? 18.715 9.654 1.599 1.00 39.00 287 PRO A N 1
ATOM 2353 C CA . PRO A 1 287 ? 19.407 9.396 2.861 1.00 39.00 287 PRO A CA 1
ATOM 2354 C C . PRO A 1 287 ? 19.838 7.928 2.960 1.00 39.00 287 PRO A C 1
ATOM 2356 O O . PRO A 1 287 ? 19.003 7.025 2.987 1.00 39.00 287 PRO A O 1
ATOM 2359 N N . VAL A 1 288 ? 21.148 7.688 3.069 1.00 44.69 288 VAL A N 1
ATOM 2360 C CA . VAL A 1 288 ? 21.737 6.342 3.130 1.00 44.69 288 VAL A CA 1
ATOM 2361 C C . VAL A 1 288 ? 22.521 6.163 4.431 1.00 44.69 288 VAL A C 1
ATOM 2363 O O . VAL A 1 288 ? 23.392 6.964 4.755 1.00 44.69 288 VAL A O 1
ATOM 2366 N N . LYS A 1 289 ? 22.245 5.083 5.176 1.00 44.97 289 LYS A N 1
ATOM 2367 C CA . LYS A 1 289 ? 23.000 4.725 6.393 1.00 44.97 289 LYS A CA 1
ATOM 2368 C C . LYS A 1 289 ? 24.475 4.474 6.075 1.00 44.97 289 LYS A C 1
ATOM 2370 O O . LYS A 1 289 ? 24.779 3.849 5.063 1.00 44.97 289 LYS A O 1
ATOM 2375 N N . TYR A 1 290 ? 25.380 4.831 6.987 1.00 43.66 290 TYR A N 1
ATOM 2376 C CA . TYR A 1 290 ? 26.833 4.635 6.841 1.00 43.66 290 TYR A CA 1
ATOM 2377 C C . TYR A 1 290 ? 27.220 3.205 6.416 1.00 43.66 290 TYR A C 1
ATOM 2379 O O . TYR A 1 290 ? 27.997 2.997 5.485 1.00 43.66 290 TYR A O 1
ATOM 2387 N N . THR A 1 291 ? 26.612 2.194 7.040 1.00 44.59 291 THR A N 1
ATOM 2388 C CA . THR A 1 291 ? 26.843 0.782 6.690 1.00 44.59 291 THR A CA 1
ATOM 2389 C C . THR A 1 291 ? 26.326 0.416 5.302 1.00 44.59 291 THR A C 1
ATOM 2391 O O . THR A 1 291 ? 26.880 -0.469 4.658 1.00 44.59 291 THR A O 1
ATOM 2394 N N . ASN A 1 292 ? 25.281 1.099 4.836 1.00 49.47 292 ASN A N 1
ATOM 2395 C CA . ASN A 1 292 ? 24.697 0.889 3.518 1.00 49.47 292 ASN A CA 1
ATOM 2396 C C . ASN A 1 292 ? 25.526 1.580 2.430 1.00 49.47 292 ASN A C 1
ATOM 2398 O O . ASN A 1 292 ? 25.620 1.024 1.348 1.00 49.47 292 ASN A O 1
ATOM 2402 N N . ILE A 1 293 ? 26.186 2.710 2.717 1.00 50.41 293 ILE A N 1
ATOM 2403 C CA . ILE A 1 293 ? 27.140 3.359 1.795 1.00 50.41 293 ILE A CA 1
ATOM 2404 C C . ILE A 1 293 ? 28.318 2.417 1.513 1.00 50.41 293 ILE A C 1
ATOM 2406 O O . ILE A 1 293 ? 28.652 2.155 0.361 1.00 50.41 293 ILE A O 1
ATOM 2410 N N . LEU A 1 294 ? 28.897 1.831 2.569 1.00 49.16 294 LEU A N 1
ATOM 2411 C CA . LEU A 1 294 ? 29.971 0.841 2.433 1.00 49.16 294 LEU A CA 1
ATOM 2412 C C . LEU A 1 294 ? 29.498 -0.435 1.717 1.00 49.16 294 LEU A C 1
ATOM 2414 O O . LEU A 1 294 ? 30.259 -1.021 0.955 1.00 49.16 294 LEU A O 1
ATOM 2418 N N . GLY A 1 295 ? 28.250 -0.858 1.950 1.00 45.44 295 GLY A N 1
ATOM 2419 C CA . GLY A 1 295 ? 27.646 -2.020 1.294 1.00 45.44 295 GLY A CA 1
ATOM 2420 C C . GLY A 1 295 ? 27.364 -1.802 -0.196 1.00 45.44 295 GLY A C 1
ATOM 2421 O O . GLY A 1 295 ? 27.753 -2.634 -1.011 1.00 45.44 295 GLY A O 1
ATOM 2422 N N . LEU A 1 296 ? 26.744 -0.675 -0.556 1.00 45.72 296 LEU A N 1
ATOM 2423 C CA . LEU A 1 296 ? 26.410 -0.298 -1.935 1.00 45.72 296 LEU A CA 1
ATOM 2424 C C . LEU A 1 296 ? 27.667 -0.185 -2.803 1.00 45.72 296 LEU A C 1
ATOM 2426 O O . LEU A 1 296 ? 27.718 -0.750 -3.888 1.00 45.72 296 LEU A O 1
ATOM 2430 N N . LEU A 1 297 ? 28.721 0.449 -2.290 1.00 47.84 297 LEU A N 1
ATOM 2431 C CA . LEU A 1 297 ? 29.971 0.627 -3.032 1.00 47.84 297 LEU A CA 1
ATOM 2432 C C . LEU A 1 297 ? 30.830 -0.640 -3.091 1.00 47.84 297 LEU A C 1
ATOM 2434 O O . LEU A 1 297 ? 31.592 -0.818 -4.034 1.00 47.84 297 LEU A O 1
ATOM 2438 N N . SER A 1 298 ? 30.678 -1.555 -2.129 1.00 48.72 298 SER A N 1
ATOM 2439 C CA . SER A 1 298 ? 31.326 -2.873 -2.194 1.00 48.72 298 SER A CA 1
ATOM 2440 C C . SER A 1 298 ? 30.715 -3.806 -3.244 1.00 48.72 298 SER A C 1
ATOM 2442 O O . SER A 1 298 ? 31.351 -4.783 -3.631 1.00 48.72 298 SER A O 1
ATOM 2444 N N . LEU A 1 299 ? 29.486 -3.514 -3.687 1.00 44.62 299 LEU A N 1
ATOM 2445 C CA . LEU A 1 299 ? 28.787 -4.271 -4.725 1.00 44.62 299 LEU A CA 1
ATOM 2446 C C . LEU A 1 299 ? 29.133 -3.772 -6.134 1.00 44.62 299 LEU A C 1
ATOM 2448 O O . LEU A 1 299 ? 29.078 -4.565 -7.069 1.00 44.62 299 LEU A O 1
ATOM 2452 N N . GLU A 1 300 ? 29.530 -2.503 -6.279 1.00 46.19 300 GLU A N 1
ATOM 2453 C CA . GLU A 1 300 ? 29.820 -1.891 -7.583 1.00 46.19 300 GLU A CA 1
ATOM 2454 C C . GLU A 1 300 ? 31.300 -1.553 -7.843 1.00 46.19 300 GLU A C 1
ATOM 2456 O O . GLU A 1 300 ? 31.629 -1.233 -8.983 1.00 46.19 300 GLU A O 1
ATOM 2461 N N . ALA A 1 301 ? 32.221 -1.646 -6.869 1.00 46.09 301 ALA A N 1
ATOM 2462 C CA . ALA A 1 301 ? 33.561 -1.078 -7.056 1.00 46.09 301 ALA A CA 1
ATOM 2463 C C . ALA A 1 301 ? 34.759 -1.997 -6.755 1.00 46.09 301 ALA A C 1
ATOM 2465 O O . ALA A 1 301 ? 34.831 -2.718 -5.762 1.00 46.09 301 ALA A O 1
ATOM 2466 N N . THR A 1 302 ? 35.772 -1.851 -7.607 1.00 52.59 302 THR A N 1
ATOM 2467 C CA . THR A 1 302 ? 37.128 -2.427 -7.615 1.00 52.59 302 THR A CA 1
ATOM 2468 C C . THR A 1 302 ? 38.017 -1.998 -6.428 1.00 52.59 302 THR A C 1
ATOM 2470 O O . THR A 1 302 ? 39.235 -2.151 -6.499 1.00 52.59 302 THR A O 1
ATOM 2473 N N . TYR A 1 303 ? 37.445 -1.437 -5.354 1.00 57.50 303 TYR A N 1
ATOM 2474 C CA . TYR A 1 303 ? 38.175 -0.809 -4.245 1.00 57.50 303 TYR A CA 1
ATOM 2475 C C . TYR A 1 303 ? 37.948 -1.527 -2.915 1.00 57.50 303 TYR A C 1
ATOM 2477 O O . TYR A 1 303 ? 36.868 -2.032 -2.608 1.00 57.50 303 TYR A O 1
ATOM 2485 N N . SER A 1 304 ? 38.984 -1.550 -2.085 1.00 61.56 304 SER A N 1
ATOM 2486 C CA . SER A 1 304 ? 38.939 -2.152 -0.760 1.00 61.56 304 SER A CA 1
ATOM 2487 C C . SER A 1 304 ? 38.103 -1.320 0.220 1.00 61.56 304 SER A C 1
ATOM 2489 O O . SER A 1 304 ? 37.994 -0.095 0.136 1.00 61.56 304 SER A O 1
ATOM 2491 N N . ARG A 1 305 ? 37.566 -1.989 1.246 1.00 56.81 305 ARG A N 1
ATOM 2492 C CA . ARG A 1 305 ? 36.821 -1.343 2.341 1.00 56.81 305 ARG A CA 1
ATOM 2493 C C . ARG A 1 305 ? 37.613 -0.216 3.016 1.00 56.81 305 ARG A C 1
ATOM 2495 O O . ARG A 1 305 ? 37.024 0.759 3.465 1.00 56.81 305 ARG A O 1
ATOM 2502 N N . GLN A 1 306 ? 38.935 -0.350 3.085 1.00 60.62 306 GLN A N 1
ATOM 2503 C CA . GLN A 1 306 ? 39.816 0.635 3.705 1.00 60.62 306 GLN A CA 1
ATOM 2504 C C . GLN A 1 306 ? 39.925 1.919 2.868 1.00 60.62 306 GLN A C 1
ATOM 2506 O O . GLN A 1 306 ? 39.933 3.015 3.430 1.00 60.62 306 GLN A O 1
ATOM 2511 N N . GLU A 1 307 ? 39.949 1.794 1.539 1.00 58.97 307 GLU A N 1
ATOM 2512 C CA . GLU A 1 307 ? 39.954 2.933 0.613 1.00 58.97 307 GLU A CA 1
ATOM 2513 C C . GLU A 1 307 ? 38.635 3.711 0.682 1.00 58.97 307 GLU A C 1
ATOM 2515 O O . GLU A 1 307 ? 38.651 4.939 0.767 1.00 58.97 307 GLU A O 1
ATOM 2520 N N . LEU A 1 308 ? 37.504 3.001 0.760 1.00 58.91 308 LEU A N 1
ATOM 2521 C CA . LEU A 1 308 ? 36.174 3.601 0.917 1.00 58.91 308 LEU A CA 1
ATOM 2522 C C . LEU A 1 308 ? 36.034 4.376 2.236 1.00 58.91 308 LEU A C 1
ATOM 2524 O O . LEU A 1 308 ? 35.567 5.516 2.236 1.00 58.91 308 LEU A O 1
ATOM 2528 N N . THR A 1 309 ? 36.481 3.799 3.357 1.00 57.97 309 THR A N 1
ATOM 2529 C CA . THR A 1 309 ? 36.462 4.481 4.661 1.00 57.97 309 THR A CA 1
ATOM 2530 C C . THR A 1 309 ? 37.320 5.748 4.643 1.00 57.97 309 THR A C 1
ATOM 2532 O O . THR A 1 309 ? 36.866 6.806 5.071 1.00 57.97 309 THR A O 1
ATOM 2535 N N . SER A 1 310 ? 38.537 5.673 4.094 1.00 63.25 310 SER A N 1
ATOM 2536 C CA . SER A 1 310 ? 39.458 6.816 4.038 1.00 63.25 310 SER A CA 1
ATOM 2537 C C . SER A 1 310 ? 38.929 7.958 3.158 1.00 63.25 310 SER A C 1
ATOM 2539 O O . SER A 1 310 ? 39.065 9.137 3.508 1.00 63.25 310 SER A O 1
ATOM 2541 N N . ALA A 1 311 ? 38.280 7.618 2.038 1.00 60.53 311 ALA A N 1
ATOM 2542 C CA . ALA A 1 311 ? 37.617 8.574 1.156 1.00 60.53 311 ALA A CA 1
ATOM 2543 C C . ALA A 1 311 ? 36.455 9.289 1.864 1.00 60.53 311 ALA A C 1
ATOM 2545 O O . ALA A 1 311 ? 36.383 10.520 1.843 1.00 60.53 311 ALA A O 1
ATOM 2546 N N . LEU A 1 312 ? 35.593 8.538 2.552 1.00 59.19 312 LEU A N 1
ATOM 2547 C CA . LEU A 1 312 ? 34.460 9.090 3.293 1.00 59.19 312 LEU A CA 1
ATOM 2548 C C . LEU A 1 312 ? 34.919 9.992 4.450 1.00 59.19 312 LEU A C 1
ATOM 2550 O O . LEU A 1 312 ? 34.419 11.109 4.596 1.00 59.19 312 LEU A O 1
ATOM 2554 N N . ASP A 1 313 ? 35.938 9.574 5.204 1.00 59.91 313 ASP A N 1
ATOM 2555 C CA . ASP A 1 313 ? 36.553 10.394 6.253 1.00 59.91 313 ASP A CA 1
ATOM 2556 C C . ASP A 1 313 ? 37.151 11.690 5.690 1.00 59.91 313 ASP A C 1
ATOM 2558 O O . ASP A 1 313 ? 37.085 12.742 6.326 1.00 59.91 313 ASP A O 1
ATOM 2562 N N . SER A 1 314 ? 37.730 11.643 4.486 1.00 57.53 314 SER A N 1
ATOM 2563 C CA . SER A 1 314 ? 38.230 12.836 3.798 1.00 57.53 314 SER A CA 1
ATOM 2564 C C . SER A 1 314 ? 37.102 13.816 3.473 1.00 57.53 314 SER A C 1
ATOM 2566 O O . SER A 1 314 ? 37.239 15.016 3.722 1.00 57.53 314 SER A O 1
ATOM 2568 N N . LEU A 1 315 ? 35.963 13.324 2.985 1.00 56.62 315 LEU A N 1
ATOM 2569 C CA . LEU A 1 315 ? 34.791 14.156 2.705 1.00 56.62 315 LEU A CA 1
ATOM 2570 C C . LEU A 1 315 ? 34.197 14.775 3.980 1.00 56.62 315 LEU A C 1
ATOM 2572 O O . LEU A 1 315 ? 33.817 15.948 3.978 1.00 56.62 315 LEU A O 1
ATOM 2576 N N . ILE A 1 316 ? 34.179 14.021 5.082 1.00 52.53 316 ILE A N 1
ATOM 2577 C CA . ILE A 1 316 ? 33.769 14.510 6.405 1.00 52.53 316 ILE A CA 1
ATOM 2578 C C . ILE A 1 316 ? 34.705 15.618 6.896 1.00 52.53 316 ILE A C 1
ATOM 2580 O O . ILE A 1 316 ? 34.257 16.703 7.271 1.00 52.53 316 ILE A O 1
ATOM 2584 N N . ARG A 1 317 ? 36.023 15.369 6.875 1.00 55.12 317 ARG A N 1
ATOM 2585 C CA . ARG A 1 317 ? 37.042 16.331 7.333 1.00 55.12 317 ARG A CA 1
ATOM 2586 C C . ARG A 1 317 ? 36.973 17.648 6.568 1.00 55.12 317 ARG A C 1
ATOM 2588 O O . ARG A 1 317 ? 37.114 18.710 7.167 1.00 55.12 317 ARG A O 1
ATOM 2595 N N . ASN A 1 318 ? 36.711 17.579 5.266 1.00 47.69 318 ASN A N 1
ATOM 2596 C CA . ASN A 1 318 ? 36.572 18.751 4.404 1.00 47.69 318 ASN A CA 1
ATOM 2597 C C . ASN A 1 318 ? 35.185 19.417 4.484 1.00 47.69 318 ASN A C 1
ATOM 2599 O O . ASN A 1 318 ? 34.918 20.351 3.732 1.00 47.69 318 ASN A O 1
ATOM 2603 N N . ARG A 1 319 ? 34.312 18.970 5.403 1.00 45.22 319 ARG A N 1
ATOM 2604 C CA . ARG A 1 319 ? 32.939 19.471 5.600 1.00 45.22 319 ARG A CA 1
ATOM 2605 C C . ARG A 1 319 ? 32.070 19.401 4.340 1.00 45.22 319 ARG A C 1
ATOM 2607 O O . ARG A 1 319 ? 31.142 20.187 4.182 1.00 45.22 319 ARG A O 1
ATOM 2614 N N . ILE A 1 320 ? 32.373 18.451 3.460 1.00 45.59 320 ILE A N 1
ATOM 2615 C CA . ILE A 1 320 ? 31.555 18.107 2.290 1.00 45.59 320 ILE A CA 1
ATOM 2616 C C . ILE A 1 320 ? 30.413 17.182 2.740 1.00 45.59 320 ILE A C 1
ATOM 2618 O O . ILE A 1 320 ? 29.288 17.279 2.260 1.00 45.59 320 ILE A O 1
ATOM 2622 N N . VAL A 1 321 ? 30.706 16.329 3.727 1.00 46.03 321 VAL A N 1
ATOM 2623 C CA . VAL A 1 321 ? 29.781 15.443 4.443 1.00 46.03 321 VAL A CA 1
ATOM 2624 C C . VAL A 1 321 ? 29.736 15.888 5.910 1.00 46.03 321 VAL A C 1
ATOM 2626 O O . VAL A 1 321 ? 30.777 16.161 6.505 1.00 46.03 321 VAL A O 1
ATOM 2629 N N . GLY A 1 322 ? 28.552 15.967 6.519 1.00 41.78 322 GLY A N 1
ATOM 2630 C CA . GLY A 1 322 ? 28.410 16.271 7.948 1.00 41.78 322 GLY A CA 1
ATOM 2631 C C . GLY A 1 322 ? 28.153 15.013 8.775 1.00 41.78 322 GLY A C 1
ATOM 2632 O O . GLY A 1 322 ? 27.261 14.246 8.438 1.00 41.78 322 GLY A O 1
ATOM 2633 N N . ILE A 1 323 ? 28.879 14.819 9.879 1.00 39.94 323 ILE A N 1
ATOM 2634 C CA . ILE A 1 323 ? 28.511 13.838 10.914 1.00 39.94 323 ILE A CA 1
ATOM 2635 C C . ILE A 1 323 ? 27.684 14.553 11.978 1.00 39.94 323 ILE A C 1
ATOM 2637 O O . ILE A 1 323 ? 28.087 15.615 12.456 1.00 39.94 323 ILE A O 1
ATOM 2641 N N . ARG A 1 324 ? 26.571 13.952 12.405 1.00 36.53 324 ARG A N 1
ATOM 2642 C CA . ARG A 1 324 ? 25.972 14.273 13.703 1.00 36.53 324 ARG A CA 1
ATOM 2643 C C . ARG A 1 324 ? 26.181 13.119 14.667 1.00 36.53 324 ARG A C 1
ATOM 2645 O O . ARG A 1 324 ? 25.765 11.999 14.397 1.00 36.53 324 ARG A O 1
ATOM 2652 N N . SER A 1 325 ? 26.831 13.410 15.788 1.00 30.86 325 SER A N 1
ATOM 2653 C CA . SER A 1 325 ? 26.703 12.584 16.985 1.00 30.86 325 SER A CA 1
ATOM 2654 C C . SER A 1 325 ? 25.309 12.797 17.573 1.00 30.86 325 SER A C 1
ATOM 2656 O O . SER A 1 325 ? 24.804 13.923 17.518 1.00 30.86 325 SER A O 1
ATOM 2658 N N . ALA A 1 326 ? 24.711 11.717 18.076 1.00 29.73 326 ALA A N 1
ATOM 2659 C CA . ALA A 1 326 ? 23.397 11.710 18.715 1.00 29.73 326 ALA A CA 1
ATOM 2660 C C . ALA A 1 326 ? 23.278 12.711 19.874 1.00 29.73 326 ALA A C 1
ATOM 2662 O O . ALA A 1 326 ? 24.311 12.983 20.534 1.00 29.73 326 ALA A O 1
#

Secondary structure (DSSP, 8-state):
-HHHHHHH---EEEE-SS-STT-HHHHHHHHHHHHHTT---EEEEEE-S---HHHHHHHHTTTEEEEEEEEE-S-HHHHHHTT-S--HHHHHHHHHHHHTTT-EEEEEEEES-TT--HHHHHHHHHHHHHHHHS-GGGTTTEEEEEEE----TTSHHHHSGGGGTEEEEEPPHHHHTTS-GGGHHHHTTSEEEEEETTB-HHHHHHHHHHHHHS--B-----S-----------S--------SS-S-EEEE-TT--EEEEP---SSSGGG--THHHHHHHHTTSS---HHHHHHHHHHH-SS-HHHHHHHHHHHHHTTSS-----

Sequence (326 aa):
MKFLYNNFRATYFHFADSLLDFSSQWLMEFIDLLKSSNLNILWGGYLRGHVGARLADRMISAGFCRTTLGVESFSDHVLKMMVKGRSVAQNIETVRLLLRLPISVDVNLICGFPGETDHDFYQTADTWLNLLSDESEFSGKAQVAPHIFQVRPFSNIYLEPSKYGIRISYWDHTFLQNRDKTFHGLLNTIPRSFQISNLPSEEIFKRYHILSQLPIVGKKINGWGYRNHKNSYNDSDIFFLKNTVLQNKLVLDSLGHTYQIWLPFEKRFEEYTGVIKDLIESLEVGPVKYTNILGLLSLEATYSRQELTSALDSLIRNRIVGIRSA

Foldseek 3Di:
DVVCCVPPVAQEEEDAPPALVPDPVVNLVVLVVLVVVPRNHAYEYEHCQPDDPVNLVSCVVSRYAEYEYAPQFLDPVLCVVVVHPDHNVSVLVSVLSQLVDNHAYEYEYEFDQQPQDPVRLVSRLVSLLVSCVVDLSSAARYAYDYDYDDLDPPDPCLVCVVVSQKDFDFDDPVNCVPPDPVCPVVRRSDTPDMDHPPQGVVNSVVSSVSRNPRDNRYPPDDDDDPDDDDDDDDDWFFWDDDDPPDQWDWDQDPVGDTDTDHDDDPPCLVPDDDLLNVLVVVRNDGTDGPVRSLVVQVVPDPDDSVVNVVSVVVCCVVVVTDIDTD